Protein AF-A0A7K0DGP1-F1 (afdb_monomer_lite)

Organism: NCBI:txid2585199

pLDDT: mean 87.08, std 13.95, range [36.72, 98.31]

Radius of gyration: 20.5 Å; chains: 1; bounding box: 50×39×55 Å

Structure (mmCIF, N/CA/C/O backbone):
data_AF-A0A7K0DGP1-F1
#
_entry.id   AF-A0A7K0DGP1-F1
#
loop_
_atom_site.group_PDB
_atom_site.id
_atom_site.type_symbol
_atom_site.label_atom_id
_atom_site.label_alt_id
_atom_site.label_comp_id
_atom_site.label_asym_id
_atom_site.label_entity_id
_atom_site.label_seq_id
_atom_site.pdbx_PDB_ins_code
_atom_site.Cartn_x
_atom_site.Cartn_y
_atom_site.Cartn_z
_atom_site.occupancy
_atom_site.B_iso_or_equiv
_atom_site.auth_seq_id
_atom_site.auth_comp_id
_atom_site.auth_asym_id
_atom_site.auth_atom_id
_atom_site.pdbx_PDB_model_num
ATOM 1 N N . MET A 1 1 ? 9.832 -26.398 22.153 1.00 36.72 1 MET A N 1
ATOM 2 C CA . MET A 1 1 ? 9.699 -25.386 23.217 1.00 36.72 1 MET A CA 1
ATOM 3 C C . MET A 1 1 ? 10.249 -24.118 22.592 1.00 36.72 1 MET A C 1
ATOM 5 O O . MET A 1 1 ? 11.458 -24.041 22.427 1.00 36.72 1 MET A O 1
ATOM 9 N N . ASN A 1 2 ? 9.382 -23.257 22.055 1.00 43.56 2 ASN A N 1
ATOM 10 C CA . ASN A 1 2 ? 9.836 -21.978 21.505 1.00 43.56 2 ASN A CA 1
ATOM 11 C C . ASN A 1 2 ? 10.221 -21.074 22.680 1.00 43.56 2 ASN A C 1
ATOM 13 O O . ASN A 1 2 ? 9.522 -21.127 23.695 1.00 43.56 2 ASN A O 1
ATOM 17 N N . PRO A 1 3 ? 11.324 -20.314 22.590 1.00 51.44 3 PRO A N 1
ATOM 18 C CA . PRO A 1 3 ? 11.633 -19.312 23.598 1.00 51.44 3 PRO A CA 1
ATOM 19 C C . PRO A 1 3 ? 10.486 -18.297 23.645 1.00 51.44 3 PRO A C 1
ATOM 21 O O . PRO A 1 3 ? 9.971 -17.897 22.601 1.00 51.44 3 PRO A O 1
ATOM 24 N N . GLU A 1 4 ? 10.053 -17.936 24.852 1.00 53.44 4 GLU A N 1
ATOM 25 C CA . GLU A 1 4 ? 9.149 -16.801 25.032 1.00 53.44 4 GLU A CA 1
ATOM 26 C C . GLU A 1 4 ? 9.884 -15.529 24.577 1.00 53.44 4 GLU A C 1
ATOM 28 O O . GLU A 1 4 ? 11.070 -15.384 24.899 1.00 53.44 4 GLU A O 1
ATOM 33 N N . PRO A 1 5 ? 9.226 -14.641 23.811 1.00 58.34 5 PRO A N 1
ATOM 34 C CA . PRO A 1 5 ? 9.829 -13.381 23.396 1.00 58.34 5 PRO A CA 1
ATOM 35 C C . PRO A 1 5 ? 10.235 -12.571 24.629 1.00 58.34 5 PRO A C 1
ATOM 37 O O . PRO A 1 5 ? 9.584 -12.624 25.679 1.00 58.34 5 PRO A O 1
ATOM 40 N N . SER A 1 6 ? 11.341 -11.838 24.528 1.00 74.06 6 SER A N 1
ATOM 41 C CA . SER A 1 6 ? 11.800 -11.012 25.638 1.00 74.06 6 SER A CA 1
ATOM 42 C C . SER A 1 6 ? 10.814 -9.868 25.915 1.00 74.06 6 SER A C 1
ATOM 44 O O . SER A 1 6 ? 10.052 -9.436 25.048 1.00 74.06 6 SER A O 1
ATOM 46 N N . LEU A 1 7 ? 10.826 -9.344 27.144 1.00 64.19 7 LEU A N 1
ATOM 47 C CA . LEU A 1 7 ? 9.959 -8.223 27.533 1.00 64.19 7 LEU A CA 1
ATOM 48 C C . LEU A 1 7 ? 10.222 -6.950 26.712 1.00 64.19 7 LEU A C 1
ATOM 50 O O . LEU A 1 7 ? 9.299 -6.168 26.523 1.00 64.19 7 LEU A O 1
ATOM 54 N N . GLN A 1 8 ? 11.455 -6.754 26.233 1.00 58.50 8 GLN A N 1
ATOM 55 C CA . GLN A 1 8 ? 11.808 -5.622 25.376 1.00 58.50 8 GLN A CA 1
ATOM 56 C C . GLN A 1 8 ? 11.203 -5.785 23.979 1.00 58.50 8 GLN A C 1
ATOM 58 O O . GLN A 1 8 ? 10.535 -4.876 23.516 1.00 58.50 8 GLN A O 1
ATOM 63 N N . GLU A 1 9 ? 11.348 -6.960 23.358 1.00 62.75 9 GLU A N 1
ATOM 64 C CA . GLU A 1 9 ? 10.736 -7.248 22.049 1.00 62.75 9 GLU A CA 1
ATOM 65 C C . GLU A 1 9 ? 9.212 -7.134 22.108 1.00 62.75 9 GLU A C 1
ATOM 67 O O . GLU A 1 9 ? 8.591 -6.589 21.204 1.00 62.75 9 GLU A O 1
ATOM 72 N N . SER A 1 10 ? 8.616 -7.585 23.217 1.00 67.56 10 SER A N 1
ATOM 73 C CA . SER A 1 10 ? 7.180 -7.431 23.447 1.00 67.56 10 SER A CA 1
ATOM 74 C C . SER A 1 10 ? 6.790 -5.955 23.526 1.00 67.56 10 SER A C 1
ATOM 76 O O . SER A 1 10 ? 5.775 -5.572 22.966 1.00 67.56 10 SER A O 1
ATOM 78 N N . PHE A 1 11 ? 7.578 -5.127 24.220 1.00 66.88 11 PHE A N 1
ATOM 79 C CA . PHE A 1 11 ? 7.326 -3.693 24.363 1.00 66.88 11 PHE A CA 1
ATOM 80 C C . PHE A 1 11 ? 7.471 -2.943 23.032 1.00 66.88 11 PHE A C 1
ATOM 82 O O . PHE A 1 11 ? 6.582 -2.170 22.683 1.00 66.88 11 PHE A O 1
ATOM 89 N N . ASP A 1 12 ? 8.518 -3.242 22.264 1.00 82.81 12 ASP A N 1
ATOM 90 C CA . ASP A 1 12 ? 8.751 -2.656 20.941 1.00 82.81 12 ASP A CA 1
ATOM 91 C C . ASP A 1 12 ? 7.613 -3.032 19.965 1.00 82.81 12 ASP A C 1
ATOM 93 O O . ASP A 1 12 ? 7.147 -2.199 19.188 1.00 82.81 12 ASP A O 1
ATOM 97 N N . GLU A 1 13 ? 7.084 -4.260 20.057 1.00 85.12 13 GLU A N 1
ATOM 98 C CA . GLU A 1 13 ? 5.913 -4.702 19.287 1.00 85.12 13 GLU A CA 1
ATOM 99 C C . GLU A 1 13 ? 4.632 -3.948 19.686 1.00 85.12 13 GLU A C 1
ATOM 101 O O . GLU A 1 13 ? 3.818 -3.607 18.825 1.00 85.12 13 GLU A O 1
ATOM 106 N N . LEU A 1 14 ? 4.445 -3.647 20.978 1.00 86.31 14 LEU A N 1
ATOM 107 C CA . LEU A 1 14 ? 3.299 -2.856 21.436 1.00 86.31 14 LEU A CA 1
ATOM 108 C C . LEU A 1 14 ? 3.340 -1.435 20.888 1.00 86.31 14 LEU A C 1
ATOM 110 O O . LEU A 1 14 ? 2.340 -0.964 20.349 1.00 86.31 14 LEU A O 1
ATOM 114 N N . GLU A 1 15 ? 4.480 -0.762 21.027 1.00 89.38 15 GLU A N 1
ATOM 115 C CA . GLU A 1 15 ? 4.654 0.603 20.528 1.00 89.38 15 GLU A CA 1
ATOM 116 C C . GLU A 1 15 ? 4.477 0.662 19.006 1.00 89.38 15 GLU A C 1
ATOM 118 O O . GLU A 1 15 ? 3.841 1.584 18.484 1.00 89.38 15 GLU A O 1
ATOM 123 N N . TRP A 1 16 ? 4.957 -0.358 18.292 1.00 91.19 16 TRP A N 1
ATOM 124 C CA . TRP A 1 16 ? 4.734 -0.491 16.857 1.00 91.19 16 TRP A CA 1
ATOM 125 C C . TRP A 1 16 ? 3.248 -0.636 16.504 1.00 91.19 16 TRP A C 1
ATOM 127 O O . TRP A 1 16 ? 2.740 0.107 15.665 1.00 91.19 16 TRP A O 1
ATOM 137 N N . GLN A 1 17 ? 2.512 -1.520 17.184 1.00 92.75 17 GLN A N 1
ATOM 138 C CA . GLN A 1 17 ? 1.070 -1.694 16.962 1.00 92.75 17 GLN A CA 1
ATOM 139 C C . GLN A 1 17 ? 0.270 -0.417 17.260 1.00 92.75 17 GLN A C 1
ATOM 141 O O . GLN A 1 17 ? -0.677 -0.097 16.538 1.00 92.75 17 GLN A O 1
ATOM 146 N N . GLU A 1 18 ? 0.633 0.327 18.308 1.00 94.12 18 GLU A N 1
ATOM 147 C CA . GLU A 1 18 ? -0.000 1.613 18.617 1.00 94.12 18 GLU A CA 1
ATOM 148 C C . GLU A 1 18 ? 0.287 2.664 17.539 1.00 94.12 18 GLU A C 1
ATOM 150 O O . GLU A 1 18 ? -0.617 3.415 17.165 1.00 94.12 18 GLU A O 1
ATOM 155 N N . THR A 1 19 ? 1.510 2.674 17.000 1.00 94.50 19 THR A N 1
ATOM 156 C CA . THR A 1 19 ? 1.908 3.547 15.887 1.00 94.50 19 THR A CA 1
ATOM 157 C C . THR A 1 19 ? 1.093 3.237 14.635 1.00 94.50 19 THR A C 1
ATOM 159 O O . THR A 1 19 ? 0.462 4.138 14.086 1.00 94.50 19 THR A O 1
ATOM 162 N N . LEU A 1 20 ? 1.008 1.963 14.241 1.00 95.06 20 LEU A N 1
ATOM 163 C CA . LEU A 1 20 ? 0.195 1.522 13.105 1.00 95.06 20 LEU A CA 1
ATOM 164 C C . LEU A 1 20 ? -1.267 1.938 13.256 1.00 95.06 20 LEU A C 1
ATOM 166 O O . LEU A 1 20 ? -1.873 2.487 12.337 1.00 95.06 20 LEU A O 1
ATOM 170 N N . LEU A 1 21 ? -1.847 1.713 14.434 1.00 95.69 21 LEU A N 1
ATOM 171 C CA . LEU A 1 21 ? -3.236 2.073 14.676 1.00 95.69 21 LEU A CA 1
ATOM 172 C C . LEU A 1 21 ? -3.455 3.588 14.589 1.00 95.69 21 LEU A C 1
ATOM 174 O O . LEU A 1 21 ? -4.484 4.017 14.068 1.00 95.69 21 LEU A O 1
ATOM 178 N N . ALA A 1 22 ? -2.500 4.394 15.060 1.00 95.31 22 ALA A N 1
ATOM 179 C CA . ALA A 1 22 ? -2.563 5.845 14.943 1.00 95.31 22 ALA A CA 1
ATOM 180 C C . ALA A 1 22 ? -2.432 6.325 13.493 1.00 95.31 22 ALA A C 1
ATOM 182 O O . ALA A 1 22 ? -3.206 7.183 13.078 1.00 95.31 22 ALA A O 1
ATOM 183 N N . GLU A 1 23 ? -1.523 5.743 12.710 1.00 93.69 23 GLU A N 1
ATOM 184 C CA . GLU A 1 23 ? -1.388 6.035 11.278 1.00 93.69 23 GLU A CA 1
ATOM 185 C C . GLU A 1 23 ? -2.658 5.680 10.498 1.00 93.69 23 GLU A C 1
ATOM 187 O O . GLU A 1 23 ? -3.135 6.474 9.689 1.00 93.69 23 GLU A O 1
ATOM 192 N N . PHE A 1 24 ? -3.247 4.513 10.770 1.00 95.12 24 PHE A N 1
ATOM 193 C CA . PHE A 1 24 ? -4.502 4.103 10.144 1.00 95.12 24 PHE A CA 1
ATOM 194 C C . PHE A 1 24 ? -5.661 5.033 10.529 1.00 95.12 24 PHE A C 1
ATOM 196 O O . PHE A 1 24 ? -6.433 5.465 9.676 1.00 95.12 24 PHE A O 1
ATOM 203 N N . CYS A 1 25 ? -5.756 5.394 11.811 1.00 94.50 25 CYS A N 1
ATOM 204 C CA . CYS A 1 25 ? -6.761 6.330 12.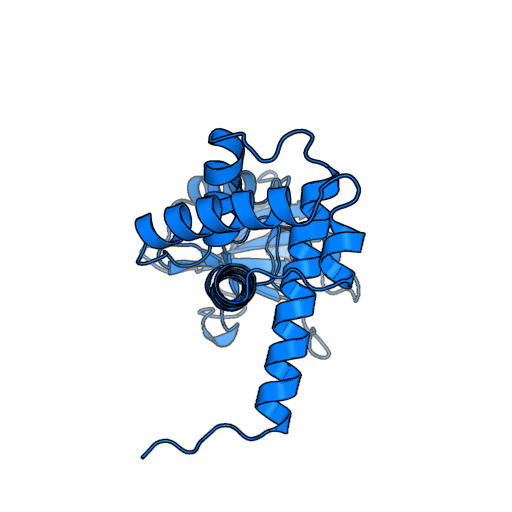306 1.00 94.50 25 CYS A CA 1
ATOM 205 C C . CYS A 1 25 ? -6.594 7.738 11.722 1.00 94.50 25 CYS A C 1
ATOM 207 O O . CYS A 1 25 ? -7.596 8.380 11.431 1.00 94.50 25 CYS A O 1
ATOM 209 N N . ALA A 1 26 ? -5.366 8.203 11.472 1.00 92.44 26 ALA A N 1
ATOM 210 C CA . ALA A 1 26 ? -5.132 9.491 10.817 1.00 92.44 26 ALA A CA 1
ATOM 211 C C . ALA A 1 26 ? -5.816 9.577 9.442 1.00 92.44 26 ALA A C 1
ATOM 213 O O . ALA A 1 26 ? -6.369 10.616 9.091 1.00 92.44 26 ALA A O 1
ATOM 214 N N . ALA A 1 27 ? -5.848 8.474 8.685 1.00 89.00 27 ALA A N 1
ATOM 215 C CA . ALA A 1 27 ? -6.547 8.420 7.401 1.00 89.00 27 ALA A CA 1
ATOM 216 C C . ALA A 1 27 ? -8.084 8.479 7.542 1.00 89.00 27 ALA A C 1
ATOM 218 O O . ALA A 1 27 ? -8.769 8.865 6.595 1.00 89.00 27 ALA A O 1
ATOM 219 N N . MET A 1 28 ? -8.640 8.141 8.713 1.00 88.00 28 MET A N 1
ATOM 220 C CA . MET A 1 28 ? -10.083 8.232 8.983 1.00 88.00 28 MET A CA 1
ATOM 221 C C . MET A 1 28 ? -10.575 9.666 9.179 1.00 88.00 28 MET A C 1
ATOM 223 O O . MET A 1 28 ? -11.761 9.910 8.970 1.00 88.00 28 MET A O 1
ATOM 227 N N . GLY A 1 29 ? -9.705 10.610 9.557 1.00 82.00 29 GLY A N 1
ATOM 228 C CA . GLY A 1 29 ? -10.096 12.015 9.748 1.00 82.00 29 GLY A CA 1
ATOM 229 C C . GLY A 1 29 ? -10.671 12.661 8.478 1.00 82.00 29 GLY A C 1
ATOM 230 O O . GLY A 1 29 ? -11.489 13.573 8.544 1.00 82.00 29 GLY A O 1
ATOM 231 N N . GLU A 1 30 ? -10.319 12.130 7.305 1.00 82.19 30 GLU A N 1
ATOM 232 C CA . GLU A 1 30 ? -10.846 12.566 6.004 1.00 82.19 30 GLU A CA 1
ATOM 233 C C . GLU A 1 30 ? -12.190 11.901 5.637 1.00 82.19 30 GLU A C 1
ATOM 235 O O . GLU A 1 30 ? -12.776 12.179 4.588 1.00 82.19 30 GLU A O 1
ATOM 240 N N . VAL A 1 31 ? -12.692 10.995 6.481 1.00 87.38 31 VAL A N 1
ATOM 241 C CA . VAL A 1 31 ? -13.905 10.212 6.243 1.00 87.38 31 VAL A CA 1
ATOM 242 C C . VAL A 1 31 ? -15.040 10.726 7.119 1.00 87.38 31 VAL A C 1
ATOM 244 O O . VAL A 1 31 ? -14.938 10.764 8.339 1.00 87.38 31 VAL A O 1
ATOM 247 N N . ALA A 1 32 ? -16.160 11.090 6.494 1.00 84.44 32 ALA A N 1
ATOM 248 C CA . ALA A 1 32 ? -17.302 11.658 7.208 1.00 84.44 32 ALA A CA 1
ATOM 249 C C . ALA A 1 32 ? -18.144 10.619 7.972 1.00 84.44 32 ALA A C 1
ATOM 251 O O . ALA A 1 32 ? -18.745 10.964 8.986 1.00 84.44 32 ALA A O 1
ATOM 252 N N . ASP A 1 33 ? -18.219 9.379 7.480 1.00 88.56 33 ASP A N 1
ATOM 253 C CA . ASP A 1 33 ? -19.073 8.322 8.033 1.00 88.56 33 ASP A CA 1
ATOM 254 C C . ASP A 1 33 ? -18.333 6.979 8.041 1.00 88.56 33 ASP A C 1
ATOM 256 O O . ASP A 1 33 ? -17.964 6.463 6.985 1.00 88.56 33 ASP A O 1
ATOM 260 N N . LEU A 1 34 ? -18.101 6.432 9.237 1.00 90.44 34 LEU A N 1
ATOM 261 C CA . LEU A 1 34 ? -17.428 5.147 9.432 1.00 90.44 34 LEU A CA 1
ATOM 262 C C . LEU A 1 34 ? -18.378 3.944 9.333 1.00 90.44 34 LEU A C 1
ATOM 264 O O . LEU A 1 34 ? -17.901 2.815 9.246 1.00 90.44 34 LEU A O 1
ATOM 268 N N . ASP A 1 35 ? -19.696 4.149 9.321 1.00 88.44 35 ASP A N 1
ATOM 269 C CA . ASP A 1 35 ? -20.675 3.058 9.225 1.00 88.44 35 ASP A CA 1
ATOM 270 C C . ASP A 1 35 ? -20.964 2.635 7.769 1.00 88.44 35 ASP A C 1
ATOM 272 O O . ASP A 1 35 ? -21.745 1.711 7.519 1.00 88.44 35 ASP A O 1
ATOM 276 N N . ASP A 1 36 ? -20.328 3.282 6.790 1.00 90.31 36 ASP A N 1
ATOM 277 C CA . ASP A 1 36 ? -20.471 2.953 5.375 1.00 90.31 36 ASP A CA 1
ATOM 278 C C . ASP A 1 36 ? -19.834 1.588 5.034 1.00 90.31 36 ASP A C 1
ATOM 280 O O . ASP A 1 36 ? -18.621 1.375 5.117 1.00 90.31 36 ASP A O 1
ATOM 284 N N . ALA A 1 37 ? -20.653 0.641 4.573 1.00 88.06 37 ALA A N 1
ATOM 285 C CA . ALA A 1 37 ? -20.188 -0.682 4.165 1.00 88.06 37 ALA A CA 1
ATOM 286 C C . ALA A 1 37 ? -19.238 -0.639 2.951 1.00 88.06 37 ALA A C 1
ATOM 288 O O . ALA A 1 37 ? -18.349 -1.491 2.830 1.00 88.06 37 ALA A O 1
ATOM 289 N N . GLU A 1 38 ? -19.394 0.338 2.050 1.00 92.88 38 GLU A N 1
ATOM 290 C CA . GLU A 1 38 ? -18.481 0.511 0.917 1.00 92.88 38 GLU A CA 1
ATOM 291 C C . GLU A 1 38 ? -17.102 0.983 1.389 1.00 92.88 38 GLU A C 1
ATOM 293 O O . GLU A 1 38 ? -16.080 0.515 0.875 1.00 92.88 38 GLU A O 1
ATOM 298 N N . LEU A 1 39 ? -17.053 1.830 2.425 1.00 94.56 39 LEU A N 1
ATOM 299 C CA . LEU A 1 39 ? -15.809 2.229 3.078 1.00 94.56 39 LEU A CA 1
ATOM 300 C C . LEU A 1 39 ? -15.071 1.021 3.660 1.00 94.56 39 LEU A C 1
ATOM 302 O O . LEU A 1 39 ? -13.879 0.880 3.396 1.00 94.56 39 LEU A O 1
ATOM 306 N N . VAL A 1 40 ? -15.755 0.140 4.400 1.00 96.06 40 VAL A N 1
ATOM 307 C CA . VAL A 1 40 ? -15.135 -1.066 4.983 1.00 96.06 40 VAL A CA 1
ATOM 308 C C . VAL A 1 40 ? -14.516 -1.944 3.895 1.00 96.06 40 VAL A C 1
ATOM 310 O O . VAL A 1 40 ? -13.363 -2.360 4.005 1.00 96.06 40 VAL A O 1
ATOM 313 N N . SER A 1 41 ? -15.260 -2.196 2.813 1.00 95.56 41 SER A N 1
ATOM 314 C CA . SER A 1 41 ? -14.767 -2.999 1.690 1.00 95.56 41 SER A CA 1
ATOM 315 C C . SER A 1 41 ? -13.550 -2.362 1.012 1.00 95.56 41 SER A C 1
ATOM 317 O O . SER A 1 41 ? -12.589 -3.066 0.697 1.00 95.56 41 SER A O 1
ATOM 319 N N . ARG A 1 42 ? -13.570 -1.037 0.815 1.00 94.50 42 ARG A N 1
ATOM 320 C CA . ARG A 1 42 ? -12.467 -0.274 0.217 1.00 94.50 42 ARG A CA 1
ATOM 321 C C . ARG A 1 42 ? -11.230 -0.258 1.110 1.00 94.50 42 ARG A C 1
ATOM 323 O O . ARG A 1 42 ? -10.145 -0.509 0.605 1.00 94.50 42 ARG A O 1
ATOM 330 N N . ALA A 1 43 ? -11.390 -0.024 2.411 1.00 95.56 43 ALA A N 1
ATOM 331 C CA . ALA A 1 43 ? -10.293 -0.070 3.375 1.00 95.56 43 ALA A CA 1
ATOM 332 C C . ALA A 1 43 ? -9.662 -1.470 3.440 1.00 95.56 43 ALA A C 1
ATOM 334 O O . ALA A 1 43 ? -8.442 -1.599 3.465 1.00 95.56 43 ALA A O 1
ATOM 335 N N . ALA A 1 44 ? -10.476 -2.531 3.391 1.00 96.94 44 ALA A N 1
ATOM 336 C CA . ALA A 1 44 ? -9.972 -3.899 3.320 1.00 96.94 44 ALA A CA 1
ATOM 337 C C . ALA A 1 44 ? -9.160 -4.150 2.039 1.00 96.94 44 ALA A C 1
ATOM 339 O O . ALA A 1 44 ? -8.103 -4.773 2.100 1.00 96.94 44 ALA A O 1
ATOM 340 N N . THR A 1 45 ? -9.639 -3.673 0.885 1.00 96.12 45 THR A N 1
ATOM 341 C CA . THR A 1 45 ? -8.892 -3.759 -0.380 1.00 96.12 45 THR A CA 1
ATOM 342 C C . THR A 1 45 ? -7.580 -2.983 -0.298 1.00 96.12 45 THR A C 1
ATOM 344 O O . THR A 1 45 ? -6.547 -3.545 -0.630 1.00 96.12 45 THR A O 1
ATOM 347 N N . ASP A 1 46 ? -7.600 -1.748 0.203 1.00 94.81 46 ASP A N 1
ATOM 348 C CA . ASP A 1 46 ? -6.411 -0.900 0.328 1.00 94.81 46 ASP A CA 1
ATOM 349 C C . ASP A 1 46 ? -5.308 -1.544 1.184 1.00 94.81 46 ASP A C 1
ATOM 351 O O . ASP A 1 46 ? -4.148 -1.576 0.774 1.00 94.81 46 ASP A O 1
ATOM 355 N N . LEU A 1 47 ? -5.683 -2.133 2.326 1.00 96.56 47 LEU A N 1
ATOM 356 C CA . LEU A 1 47 ? -4.759 -2.838 3.218 1.00 96.56 47 LEU A CA 1
ATOM 357 C C . LEU A 1 47 ? -4.189 -4.114 2.587 1.00 96.56 47 LEU A C 1
ATOM 359 O O . LEU A 1 47 ? -2.991 -4.370 2.701 1.00 96.56 47 LEU A O 1
ATOM 363 N N . ILE A 1 48 ? -5.033 -4.917 1.928 1.00 97.12 48 ILE A N 1
ATOM 364 C CA . ILE A 1 48 ? -4.606 -6.159 1.257 1.00 97.12 48 ILE A CA 1
ATOM 365 C C . ILE A 1 48 ? -3.686 -5.848 0.072 1.00 97.12 48 ILE A C 1
ATOM 367 O O . ILE A 1 48 ? -2.696 -6.542 -0.157 1.00 97.12 48 ILE A O 1
ATOM 371 N N . ASP A 1 49 ? -4.015 -4.814 -0.693 1.00 96.12 49 ASP A N 1
ATOM 372 C CA . ASP A 1 49 ? -3.255 -4.416 -1.873 1.00 96.12 49 ASP A CA 1
ATOM 373 C C . ASP A 1 49 ? -2.014 -3.582 -1.520 1.00 96.12 49 ASP A C 1
ATOM 375 O O . ASP A 1 49 ? -1.103 -3.492 -2.345 1.00 96.12 49 ASP A O 1
ATOM 379 N N . ARG A 1 50 ? -1.941 -3.065 -0.283 1.00 95.31 50 ARG A N 1
ATOM 380 C CA . ARG A 1 50 ? -0.888 -2.183 0.243 1.00 95.31 50 ARG A CA 1
ATOM 381 C C . ARG A 1 50 ? -0.763 -0.895 -0.575 1.00 95.31 50 ARG A C 1
ATOM 383 O O . ARG A 1 50 ? 0.312 -0.550 -1.060 1.00 95.31 50 ARG A O 1
ATOM 390 N N . ILE A 1 51 ? -1.888 -0.202 -0.755 1.00 90.81 51 ILE A N 1
ATOM 391 C CA . ILE A 1 51 ? -1.967 1.001 -1.601 1.00 90.81 51 ILE A CA 1
ATOM 392 C C . ILE A 1 51 ? -1.685 2.272 -0.791 1.00 90.81 51 ILE A C 1
ATOM 394 O O . ILE A 1 51 ? -0.842 3.074 -1.195 1.00 90.81 51 ILE A O 1
ATOM 398 N N . SER A 1 52 ? -2.333 2.478 0.361 1.00 88.62 52 SER A N 1
ATOM 399 C CA . SER A 1 52 ? -2.158 3.727 1.125 1.00 88.62 52 SER A CA 1
ATOM 400 C C . SER A 1 52 ? -1.039 3.661 2.164 1.00 88.62 52 SER A C 1
ATOM 402 O O . SER A 1 52 ? -0.384 4.672 2.435 1.00 88.62 52 SER A O 1
ATOM 404 N N . HIS A 1 53 ? -0.753 2.474 2.694 1.00 90.56 53 HIS A N 1
ATOM 405 C CA . HIS A 1 53 ? 0.147 2.286 3.831 1.00 90.56 53 HIS A CA 1
ATOM 406 C C . HIS A 1 53 ? 1.437 1.552 3.450 1.00 90.56 53 HIS A C 1
ATOM 408 O O . HIS A 1 53 ? 1.451 0.728 2.542 1.00 90.56 53 HIS A O 1
ATOM 414 N N . TRP A 1 54 ? 2.529 1.858 4.157 1.00 92.38 54 TRP A N 1
ATOM 415 C CA . TRP A 1 54 ? 3.796 1.129 4.017 1.00 92.38 54 TRP A CA 1
ATOM 416 C C . TRP A 1 54 ? 3.730 -0.266 4.641 1.00 92.38 54 TRP A C 1
ATOM 418 O O . TRP A 1 54 ? 4.250 -1.228 4.076 1.00 92.38 54 TRP A O 1
ATOM 428 N N . ALA A 1 55 ? 3.074 -0.365 5.795 1.00 93.25 55 ALA A N 1
ATOM 429 C CA . ALA A 1 55 ? 2.839 -1.620 6.486 1.00 93.25 55 ALA A CA 1
ATOM 430 C C . ALA A 1 55 ? 1.821 -2.494 5.736 1.00 93.25 55 ALA A C 1
ATOM 432 O O . ALA A 1 55 ? 0.932 -2.002 5.037 1.00 93.25 55 ALA A O 1
ATOM 433 N N . THR A 1 56 ? 1.973 -3.806 5.874 1.00 94.44 56 THR A N 1
ATOM 434 C CA . THR A 1 56 ? 1.127 -4.813 5.230 1.00 94.44 56 THR A CA 1
ATOM 435 C C . THR A 1 56 ? -0.132 -5.100 6.049 1.00 94.44 56 THR A C 1
ATOM 437 O O . THR A 1 56 ? -0.220 -4.780 7.235 1.00 94.44 56 THR A O 1
ATOM 440 N N . VAL A 1 57 ? -1.114 -5.773 5.441 1.00 96.75 57 VAL A N 1
ATOM 441 C CA . VAL A 1 57 ? -2.284 -6.288 6.173 1.00 96.75 57 VAL A CA 1
ATOM 442 C C . VAL A 1 57 ? -1.893 -7.217 7.334 1.00 96.75 57 VAL A C 1
ATOM 444 O O . VAL A 1 57 ? -2.554 -7.191 8.373 1.00 96.75 57 VAL A O 1
ATOM 447 N N . ASP A 1 58 ? -0.805 -7.982 7.200 1.00 95.75 58 ASP A N 1
ATOM 448 C CA . ASP A 1 58 ? -0.285 -8.843 8.268 1.00 95.75 58 ASP A CA 1
ATOM 449 C C . ASP A 1 58 ? 0.274 -8.035 9.451 1.00 95.75 58 ASP A C 1
ATOM 451 O O . ASP A 1 58 ? 0.158 -8.482 10.590 1.00 95.75 58 ASP A O 1
ATOM 455 N N . ASP A 1 59 ? 0.795 -6.827 9.212 1.00 94.94 59 ASP A N 1
ATOM 456 C CA . ASP A 1 59 ? 1.264 -5.916 10.266 1.00 94.94 59 ASP A CA 1
ATOM 457 C C . ASP A 1 59 ? 0.094 -5.231 10.993 1.00 94.94 59 ASP A C 1
ATOM 459 O O . ASP A 1 59 ? 0.07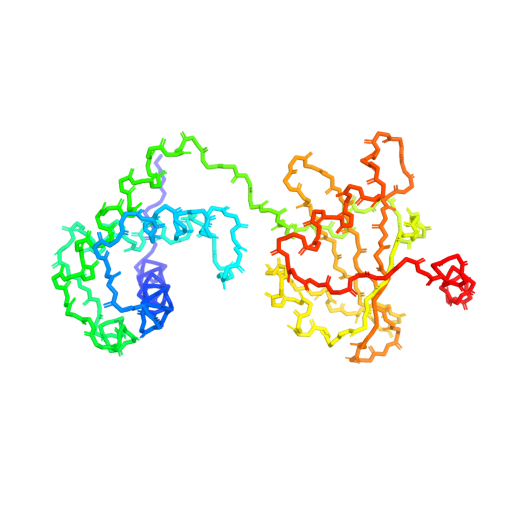2 -5.132 12.222 1.00 94.94 59 ASP A O 1
ATOM 463 N N . PHE A 1 60 ? -0.916 -4.771 10.244 1.00 96.62 60 PHE A N 1
ATOM 464 C CA . PHE A 1 60 ? -2.088 -4.096 10.815 1.00 96.62 60 PHE A CA 1
ATOM 465 C C . PHE A 1 60 ? -3.017 -5.043 11.576 1.00 96.62 60 PHE A C 1
ATOM 467 O O . PHE A 1 60 ? -3.659 -4.643 12.554 1.00 96.62 60 PHE A O 1
ATOM 474 N N . HIS A 1 61 ? -3.123 -6.299 11.141 1.00 97.31 61 HIS A N 1
ATOM 475 C CA . HIS A 1 61 ? -4.095 -7.239 11.693 1.00 97.31 61 HIS A CA 1
ATOM 476 C C . HIS A 1 61 ? -3.944 -7.481 13.210 1.00 97.31 61 HIS A C 1
ATOM 478 O O . HIS A 1 61 ? -4.960 -7.382 13.915 1.00 97.31 61 HIS A O 1
ATOM 484 N N . PRO A 1 62 ? -2.737 -7.726 13.762 1.00 96.44 62 PRO A N 1
ATOM 485 C CA . PRO A 1 62 ? -2.526 -7.814 15.205 1.00 96.44 62 PRO A CA 1
ATOM 486 C C . PRO A 1 62 ? -2.930 -6.540 15.952 1.00 96.44 62 PRO A C 1
ATOM 488 O O . PRO A 1 62 ? -3.602 -6.630 16.982 1.00 96.44 62 PRO A O 1
ATOM 491 N N . ALA A 1 63 ? -2.595 -5.358 15.417 1.00 96.31 63 ALA A N 1
ATOM 492 C CA . ALA A 1 63 ? -2.930 -4.072 16.031 1.00 96.31 63 ALA A CA 1
ATOM 493 C C .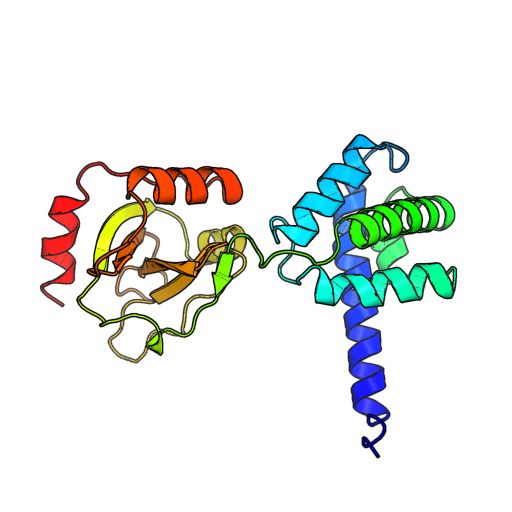 ALA A 1 63 ? -4.452 -3.872 16.136 1.00 96.31 63 ALA A C 1
ATOM 495 O O . ALA A 1 63 ? -4.977 -3.534 17.202 1.00 96.31 63 ALA A O 1
ATOM 496 N N . PHE A 1 64 ? -5.184 -4.161 15.057 1.00 97.62 64 PHE A N 1
ATOM 497 C CA . PHE A 1 64 ? -6.645 -4.085 15.043 1.00 97.62 64 PHE A CA 1
ATOM 498 C C . PHE A 1 64 ? -7.269 -5.117 15.979 1.00 97.62 64 PHE A C 1
ATOM 500 O O . PHE A 1 64 ? -8.161 -4.790 16.766 1.00 97.62 64 PHE A O 1
ATOM 507 N N . THR A 1 65 ? -6.785 -6.360 15.927 1.00 97.81 65 THR A N 1
ATOM 508 C CA . THR A 1 65 ? -7.269 -7.453 16.779 1.00 97.81 65 THR A CA 1
ATOM 509 C C . THR A 1 65 ? -7.112 -7.093 18.250 1.00 97.81 65 THR A C 1
ATOM 511 O O . THR A 1 65 ? -8.051 -7.251 19.033 1.00 97.81 65 THR A O 1
ATOM 514 N N . ARG A 1 66 ? -5.956 -6.547 18.636 1.00 96.44 66 ARG A N 1
ATOM 515 C CA . ARG A 1 66 ? -5.699 -6.067 19.992 1.00 96.44 66 ARG A CA 1
ATOM 516 C C . ARG A 1 66 ? -6.709 -4.997 20.399 1.00 96.44 66 ARG A C 1
ATOM 518 O O . ARG A 1 66 ? -7.388 -5.191 21.400 1.00 96.44 66 ARG A O 1
ATOM 525 N N . ALA A 1 67 ? -6.856 -3.924 19.621 1.00 97.00 67 ALA A N 1
ATOM 526 C CA . ALA A 1 67 ? -7.757 -2.821 19.967 1.00 97.00 67 ALA A CA 1
ATOM 527 C C . ALA A 1 67 ? -9.215 -3.284 20.127 1.00 97.00 67 ALA A C 1
ATOM 529 O O . ALA A 1 67 ? -9.908 -2.918 21.079 1.00 97.00 67 ALA A O 1
ATOM 530 N N . VAL A 1 68 ? -9.677 -4.160 19.229 1.00 97.88 68 VAL A N 1
ATOM 531 C CA . VAL A 1 68 ? -11.029 -4.726 19.286 1.00 97.88 68 VAL A CA 1
ATOM 532 C C . VAL A 1 68 ? -11.222 -5.657 20.484 1.00 97.88 68 VAL A C 1
ATOM 534 O O . VAL A 1 68 ? -12.277 -5.607 21.121 1.00 97.88 68 VAL A O 1
ATOM 537 N N . THR A 1 69 ? -10.234 -6.500 20.800 1.00 97.25 69 THR A N 1
ATOM 538 C CA . THR A 1 69 ? -10.320 -7.474 21.904 1.00 97.25 69 THR A CA 1
ATOM 539 C C . THR A 1 69 ? -10.195 -6.820 23.276 1.00 97.25 69 THR A C 1
ATOM 541 O O . THR A 1 69 ? -10.930 -7.198 24.188 1.00 97.25 69 THR A O 1
ATOM 544 N N . SER A 1 70 ? -9.325 -5.818 23.428 1.00 96.50 70 SER A N 1
ATOM 545 C CA . SER A 1 70 ? -9.240 -5.007 24.647 1.00 96.50 70 SER A CA 1
ATOM 546 C C . SER A 1 70 ? -10.385 -4.000 24.767 1.00 96.50 70 SER A C 1
ATOM 548 O O . SER A 1 70 ? -10.604 -3.470 25.853 1.00 96.50 70 SER A O 1
ATOM 550 N N . ALA A 1 71 ? -11.127 -3.774 23.676 1.00 96.88 71 ALA A N 1
ATOM 551 C CA . ALA A 1 71 ? -12.176 -2.768 23.554 1.00 96.88 71 ALA A CA 1
ATOM 552 C C . ALA A 1 71 ? -11.681 -1.356 23.909 1.00 96.88 71 ALA A C 1
ATOM 554 O O . ALA A 1 71 ? -12.398 -0.591 24.552 1.00 96.88 71 ALA A O 1
ATOM 555 N N . THR A 1 72 ? -10.452 -1.038 23.497 1.00 96.25 72 THR A N 1
ATOM 556 C CA . THR A 1 72 ? -9.799 0.248 23.760 1.00 96.25 72 THR A CA 1
ATOM 557 C C . THR A 1 72 ? -8.973 0.693 22.564 1.00 96.25 72 THR A C 1
ATOM 559 O O . THR A 1 72 ? -8.273 -0.122 21.958 1.00 96.25 72 THR A O 1
ATOM 562 N N . VAL A 1 73 ? -8.967 1.992 22.293 1.00 95.69 73 VAL A N 1
ATOM 563 C CA . VAL A 1 73 ? -8.110 2.633 21.293 1.00 95.69 73 VAL A CA 1
ATOM 564 C C . VAL A 1 73 ? -7.039 3.464 22.017 1.00 95.69 73 VAL A C 1
ATOM 566 O O . VAL A 1 73 ? -7.367 4.237 22.919 1.00 95.69 73 VAL A O 1
ATOM 569 N N . PRO A 1 74 ? -5.749 3.334 21.661 1.00 94.12 74 PRO A N 1
ATOM 570 C CA . PRO A 1 74 ? -4.686 4.162 22.220 1.00 94.12 74 PRO A CA 1
ATOM 571 C C . PRO A 1 74 ? -4.962 5.657 22.023 1.00 94.12 74 PRO A C 1
ATOM 573 O O . PRO A 1 74 ? -5.470 6.081 20.984 1.00 94.12 74 PRO A O 1
ATOM 576 N N . ALA A 1 75 ? -4.567 6.482 22.995 1.00 93.62 75 ALA A N 1
ATOM 577 C CA . ALA A 1 75 ? -4.846 7.922 22.979 1.00 93.62 75 ALA A CA 1
ATOM 578 C C . ALA A 1 75 ? -4.288 8.641 21.734 1.00 93.62 75 ALA A C 1
ATOM 580 O O . ALA A 1 75 ? -4.913 9.575 21.228 1.00 93.62 75 ALA A O 1
ATOM 581 N N . ALA A 1 76 ? -3.137 8.193 21.223 1.00 92.88 76 ALA A N 1
ATOM 582 C CA . ALA A 1 76 ? -2.552 8.719 19.992 1.00 92.88 76 ALA A CA 1
ATOM 583 C C . ALA A 1 76 ? -3.466 8.479 18.779 1.00 92.88 76 ALA A C 1
ATOM 585 O O . ALA A 1 76 ? -3.705 9.400 18.004 1.00 92.88 76 ALA A O 1
ATOM 586 N N . ALA A 1 77 ? -4.045 7.282 18.664 1.00 94.25 77 ALA A N 1
ATOM 587 C CA . ALA A 1 77 ? -4.956 6.933 17.580 1.00 94.25 77 ALA A CA 1
ATOM 588 C C . ALA A 1 77 ? -6.302 7.665 17.679 1.00 94.25 77 ALA A C 1
ATOM 590 O O . ALA A 1 77 ? -6.797 8.159 16.670 1.00 94.25 77 ALA A O 1
ATOM 591 N N . LEU A 1 78 ? -6.843 7.836 18.891 1.00 94.19 78 LEU A N 1
ATOM 592 C CA . LEU A 1 78 ? -8.031 8.673 19.115 1.00 94.19 78 LEU A CA 1
ATOM 593 C C . LEU A 1 78 ? -7.803 10.128 18.705 1.00 94.19 78 LEU A C 1
ATOM 595 O O . LEU A 1 78 ? -8.678 10.752 18.119 1.00 94.19 78 LEU A O 1
ATOM 599 N N . THR A 1 79 ? -6.621 10.667 19.009 1.00 93.81 79 THR A N 1
ATOM 600 C CA . THR A 1 79 ? -6.255 12.032 18.609 1.00 93.81 79 THR A CA 1
ATOM 601 C C . THR A 1 79 ? -6.095 12.141 17.093 1.00 93.81 79 THR A C 1
ATOM 603 O O . THR A 1 79 ? -6.466 13.155 16.513 1.00 93.81 79 THR A O 1
ATOM 606 N N . ALA A 1 80 ? -5.546 11.106 16.453 1.00 92.62 80 ALA A N 1
ATOM 607 C CA . ALA A 1 80 ? -5.316 11.075 15.013 1.00 92.62 80 ALA A CA 1
ATOM 608 C C . ALA A 1 80 ? -6.613 10.949 14.196 1.00 92.62 80 ALA A C 1
ATOM 610 O O . ALA A 1 80 ? -6.704 11.545 13.130 1.00 92.62 80 ALA A O 1
ATOM 611 N N . ALA A 1 81 ? -7.623 10.234 14.701 1.00 90.50 81 ALA A N 1
ATOM 612 C CA . ALA A 1 81 ? -8.916 10.029 14.036 1.00 90.50 81 ALA A CA 1
ATOM 613 C C . ALA A 1 81 ? -9.830 11.269 13.977 1.00 90.50 81 ALA A C 1
ATOM 615 O O . ALA A 1 81 ? -11.012 11.106 13.690 1.00 90.50 81 ALA A O 1
ATOM 616 N N . ASP A 1 82 ? -9.309 12.454 14.314 1.00 85.44 82 ASP A N 1
ATOM 617 C CA . ASP A 1 82 ? -9.974 13.763 14.404 1.00 85.44 82 ASP A CA 1
ATOM 618 C C . ASP A 1 82 ? -11.447 13.790 13.949 1.00 85.44 82 ASP A C 1
ATOM 620 O O . ASP A 1 82 ? -11.760 13.745 12.762 1.00 85.44 82 ASP A O 1
ATOM 624 N N . GLY A 1 83 ? -12.367 13.871 14.915 1.00 85.88 83 GLY A N 1
ATOM 625 C CA . GLY A 1 83 ? -13.810 13.930 14.657 1.00 85.88 83 GLY A CA 1
ATOM 626 C C . GLY A 1 83 ? -14.575 12.630 14.913 1.00 85.88 83 GLY A C 1
ATOM 627 O O . GLY A 1 83 ? -15.798 12.687 15.042 1.00 85.88 83 GLY A O 1
ATOM 628 N N . HIS A 1 84 ? -13.886 11.499 15.091 1.00 93.25 84 HIS A N 1
ATOM 629 C CA . HIS A 1 84 ? -14.508 10.220 15.456 1.00 93.25 84 HIS A CA 1
ATOM 630 C C . HIS A 1 84 ? -14.290 9.863 16.927 1.00 93.25 84 HIS A C 1
ATOM 632 O O . HIS A 1 84 ? -13.211 10.066 17.485 1.00 93.25 84 HIS A O 1
ATOM 638 N N . ASP A 1 85 ? -15.320 9.313 17.572 1.00 95.06 85 ASP A N 1
ATOM 639 C CA . ASP A 1 85 ? -15.205 8.807 18.940 1.00 95.06 85 ASP A CA 1
ATOM 640 C C . ASP A 1 85 ? -14.694 7.356 18.989 1.00 95.06 85 ASP A C 1
ATOM 642 O O . ASP A 1 85 ? -14.730 6.607 18.010 1.00 95.06 85 ASP A O 1
ATOM 646 N N . GLU A 1 86 ? -14.210 6.940 20.163 1.00 96.69 86 GLU A N 1
ATOM 647 C CA . GLU A 1 86 ? -13.650 5.600 20.379 1.00 96.69 86 GLU A CA 1
ATOM 648 C C . GLU A 1 86 ? -14.638 4.479 20.028 1.00 96.69 86 GLU A C 1
ATOM 650 O O . GLU A 1 86 ? -14.250 3.433 19.505 1.00 96.69 86 GLU A O 1
ATOM 655 N N . VAL A 1 87 ? -15.927 4.692 20.302 1.00 96.75 87 VAL A N 1
ATOM 656 C CA . VAL A 1 87 ? -16.975 3.696 20.057 1.00 96.75 87 VAL A CA 1
ATOM 657 C C . VAL A 1 87 ? -17.137 3.455 18.559 1.00 96.75 87 VAL A C 1
ATOM 659 O O . VAL A 1 87 ? -17.187 2.296 18.140 1.00 96.75 87 VAL A O 1
ATOM 662 N N . SER A 1 88 ? -17.171 4.529 17.773 1.00 96.19 88 SER A N 1
ATOM 663 C CA . SER A 1 88 ? -17.298 4.500 16.315 1.00 96.19 88 SER A CA 1
ATOM 664 C C . SER A 1 88 ? -16.067 3.864 15.672 1.00 96.19 88 SER A C 1
ATOM 666 O O . SER A 1 88 ? -16.200 2.959 14.849 1.00 96.19 88 SER A O 1
ATOM 668 N N . ILE A 1 89 ? -14.865 4.225 16.135 1.00 96.69 89 ILE A N 1
ATOM 669 C CA . ILE A 1 89 ? -13.608 3.620 15.668 1.00 96.69 89 ILE A CA 1
ATOM 670 C C . ILE A 1 89 ? -13.601 2.112 15.949 1.00 96.69 89 ILE A C 1
ATOM 672 O O . ILE A 1 89 ? -13.352 1.310 15.052 1.00 96.69 89 ILE A O 1
ATOM 676 N N . LEU A 1 90 ? -13.932 1.682 17.172 1.00 98.12 90 LEU A N 1
ATOM 677 C CA . LEU A 1 90 ? -13.983 0.255 17.511 1.00 98.12 90 LEU A CA 1
ATOM 678 C C . LEU A 1 90 ? -15.066 -0.500 16.730 1.00 98.12 90 LEU A C 1
ATOM 680 O O . LEU A 1 90 ? -14.897 -1.686 16.442 1.00 98.12 90 LEU A O 1
ATOM 684 N N . ALA A 1 91 ? -16.197 0.137 16.420 1.00 97.31 91 ALA A N 1
ATOM 685 C CA . ALA A 1 91 ? -17.232 -0.456 15.578 1.00 97.31 91 ALA A CA 1
ATOM 686 C C . ALA A 1 91 ? -16.718 -0.675 14.149 1.00 97.31 91 ALA A C 1
ATOM 688 O O . ALA A 1 91 ? -16.824 -1.794 13.641 1.00 97.31 91 ALA A O 1
ATOM 689 N N . PHE A 1 92 ? -16.080 0.334 13.557 1.00 97.44 92 PHE A N 1
ATOM 690 C CA . PHE A 1 92 ? -15.453 0.233 12.244 1.00 97.44 92 PHE A CA 1
ATOM 691 C C . PHE A 1 92 ? -14.366 -0.845 12.202 1.00 97.44 92 PHE A C 1
ATOM 693 O O . PHE A 1 92 ? -14.413 -1.734 11.355 1.00 97.44 92 PHE A O 1
ATOM 700 N N . LEU A 1 93 ? -13.440 -0.850 13.169 1.00 98.00 93 LEU A N 1
ATOM 701 C CA . LEU A 1 93 ? -12.370 -1.851 13.246 1.00 98.00 93 LEU A CA 1
ATOM 702 C C . LEU A 1 93 ? -12.916 -3.280 13.359 1.00 98.00 93 LEU A C 1
ATOM 704 O O . LEU A 1 93 ? -12.345 -4.198 12.775 1.00 98.00 93 LEU A O 1
ATOM 708 N N . ARG A 1 94 ? -14.041 -3.495 14.058 1.00 98.31 94 ARG A N 1
ATOM 709 C CA . ARG A 1 94 ? -14.708 -4.810 14.101 1.00 98.31 94 ARG A CA 1
ATOM 710 C C . ARG A 1 94 ? -15.226 -5.234 12.731 1.00 98.31 94 ARG A C 1
ATOM 712 O O . ARG A 1 94 ? -15.050 -6.392 12.359 1.00 98.31 94 ARG A O 1
ATOM 719 N N . GLN A 1 95 ? -15.874 -4.323 12.006 1.00 98.12 95 GLN A N 1
ATOM 720 C CA . GLN A 1 95 ? -16.389 -4.606 10.665 1.00 98.12 95 GLN A CA 1
ATOM 721 C C . GLN A 1 95 ? -15.241 -4.881 9.688 1.00 98.12 95 GLN A C 1
ATOM 723 O O . GLN A 1 95 ? -15.278 -5.869 8.957 1.00 98.12 95 GLN A O 1
ATOM 728 N N . LEU A 1 96 ? -14.187 -4.065 9.744 1.00 98.00 96 LEU A N 1
ATOM 729 C CA . LEU A 1 96 ? -12.987 -4.221 8.933 1.00 98.00 96 LEU A CA 1
ATOM 730 C C . LEU A 1 96 ? -12.267 -5.540 9.215 1.00 98.00 96 LEU A C 1
ATOM 732 O O . LEU A 1 96 ? -11.974 -6.276 8.279 1.00 98.00 96 LEU A O 1
ATOM 736 N N . LEU A 1 97 ? -12.041 -5.892 10.483 1.00 98.12 97 LEU A N 1
ATOM 737 C CA . LEU A 1 97 ? -11.456 -7.185 10.847 1.00 98.12 97 LEU A CA 1
ATOM 738 C C . LEU A 1 97 ? -12.288 -8.354 10.327 1.00 98.12 97 LEU A C 1
ATOM 740 O O . LEU A 1 97 ? -11.728 -9.291 9.768 1.00 98.12 97 LEU A O 1
ATOM 744 N N . ALA A 1 98 ? -13.614 -8.311 10.482 1.00 98.06 98 ALA A N 1
ATOM 745 C CA . ALA A 1 98 ? -14.484 -9.370 9.977 1.00 98.06 98 ALA A CA 1
ATOM 746 C C . ALA A 1 98 ? -14.376 -9.517 8.450 1.00 98.06 98 ALA A C 1
ATOM 748 O O . ALA A 1 98 ? -14.339 -10.636 7.936 1.00 98.06 98 ALA A O 1
ATOM 749 N N . GLU A 1 99 ? -14.285 -8.399 7.730 1.00 98.12 99 GLU A N 1
ATOM 750 C CA . GLU A 1 99 ? -14.119 -8.394 6.279 1.00 98.12 99 GLU A CA 1
ATOM 751 C C . GLU A 1 99 ? -12.734 -8.899 5.846 1.00 98.12 99 GLU A C 1
ATOM 753 O O . GLU A 1 99 ? -12.639 -9.689 4.904 1.00 98.12 99 GLU A O 1
ATOM 758 N N . LEU A 1 100 ? -11.667 -8.523 6.557 1.00 98.19 100 LEU A N 1
ATOM 759 C CA . LEU A 1 100 ? -10.318 -9.045 6.329 1.00 98.19 100 LEU A CA 1
ATOM 760 C C . LEU A 1 100 ? -10.264 -10.558 6.580 1.00 98.19 100 LEU A C 1
ATOM 762 O O . LEU A 1 100 ? -9.783 -11.301 5.726 1.00 98.19 100 LEU A O 1
ATOM 766 N N . GLU A 1 101 ? -10.820 -11.040 7.693 1.00 98.12 101 GLU A N 1
ATOM 767 C CA . GLU A 1 101 ? -10.881 -12.472 8.015 1.00 98.12 101 GLU A CA 1
ATOM 768 C C . GLU A 1 101 ? -11.635 -13.276 6.952 1.00 98.12 101 GLU A C 1
ATOM 770 O O . GLU A 1 101 ? -11.189 -14.347 6.537 1.00 98.12 101 GLU A O 1
ATOM 775 N N . ARG A 1 102 ? -12.746 -12.736 6.437 1.00 98.06 102 ARG A N 1
ATOM 776 C CA . ARG A 1 102 ? -13.524 -13.360 5.357 1.00 98.06 102 ARG A CA 1
ATOM 777 C C . ARG A 1 102 ? -12.713 -13.532 4.066 1.00 98.06 102 ARG A C 1
ATOM 779 O O . ARG A 1 102 ? -13.016 -14.428 3.279 1.00 98.06 102 ARG A O 1
ATOM 786 N N . ARG A 1 103 ? -11.719 -12.671 3.830 1.00 97.75 103 ARG A N 1
ATOM 787 C CA . ARG A 1 103 ? -10.868 -12.664 2.629 1.00 97.75 103 ARG A CA 1
ATOM 788 C C . ARG A 1 103 ? -9.582 -13.485 2.782 1.00 97.75 103 ARG A C 1
ATOM 790 O O . ARG A 1 103 ? -8.787 -13.5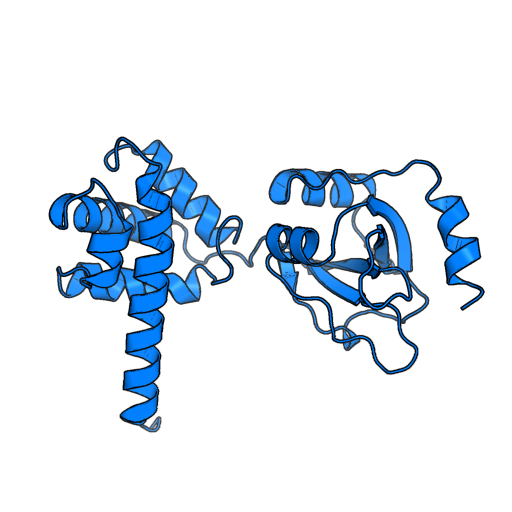00 1.848 1.00 97.75 103 ARG A O 1
ATOM 797 N N . ARG A 1 104 ? -9.360 -14.170 3.912 1.00 96.56 104 ARG A N 1
ATOM 798 C CA . ARG A 1 104 ? -8.189 -15.048 4.079 1.00 96.56 104 ARG A CA 1
ATOM 799 C C . ARG A 1 104 ? -8.248 -16.286 3.151 1.00 96.56 104 ARG A C 1
ATOM 801 O O . ARG A 1 104 ? -9.337 -16.814 2.919 1.00 96.56 104 ARG A O 1
ATOM 808 N N . PRO A 1 105 ? -7.091 -16.824 2.704 1.00 96.12 105 PRO A N 1
ATOM 809 C CA . PRO A 1 105 ? -5.751 -16.255 2.869 1.00 96.12 105 PRO A CA 1
ATOM 810 C C . PRO A 1 105 ? -5.591 -14.981 2.031 1.00 96.12 105 PRO A C 1
ATOM 812 O O . PRO A 1 105 ? -6.069 -14.926 0.899 1.00 96.12 105 PRO A O 1
ATOM 815 N N . TRP A 1 106 ? -4.930 -13.964 2.590 1.00 96.19 106 TRP A N 1
ATOM 816 C CA . TRP A 1 106 ? -4.666 -12.738 1.842 1.00 96.19 106 TRP A CA 1
ATOM 817 C C . TRP A 1 106 ? -3.618 -13.007 0.758 1.00 96.19 106 TRP A C 1
ATOM 819 O O . TRP A 1 106 ? -2.651 -13.730 1.015 1.00 96.19 106 TRP A O 1
ATOM 829 N N . PRO A 1 107 ? -3.815 -12.488 -0.463 1.00 94.25 107 PRO A N 1
ATOM 830 C CA . PRO A 1 107 ? -2.797 -12.564 -1.498 1.00 94.25 107 PRO A CA 1
ATOM 831 C C . PRO A 1 107 ? -1.576 -11.719 -1.116 1.00 94.25 107 PRO A C 1
ATOM 833 O O . PRO A 1 107 ? -1.653 -10.854 -0.246 1.00 94.25 107 PRO A O 1
ATOM 836 N N . GLU A 1 108 ? -0.470 -11.918 -1.832 1.00 92.81 108 GLU A N 1
ATOM 837 C CA . GLU A 1 108 ? 0.654 -10.979 -1.782 1.00 92.81 108 GLU A CA 1
ATOM 838 C C . GLU A 1 108 ? 0.187 -9.553 -2.143 1.00 92.81 108 GLU A C 1
ATOM 840 O O . GLU A 1 108 ? -0.754 -9.401 -2.944 1.00 92.81 108 GLU A O 1
ATOM 845 N N . PRO A 1 109 ? 0.841 -8.507 -1.605 1.00 94.81 109 PRO A N 1
ATOM 846 C CA . PRO A 1 109 ? 0.608 -7.128 -2.017 1.00 94.81 109 PRO A CA 1
ATOM 847 C C . PRO A 1 109 ? 0.717 -6.946 -3.532 1.00 94.81 109 PRO A C 1
ATOM 849 O O . PRO A 1 109 ? 1.345 -7.737 -4.238 1.00 94.81 109 PRO A O 1
ATOM 852 N N . VAL A 1 110 ? 0.109 -5.880 -4.047 1.00 96.50 110 VAL A N 1
ATOM 853 C CA . VAL A 1 110 ? 0.144 -5.572 -5.484 1.00 96.50 110 VAL A CA 1
ATOM 854 C C . VAL A 1 110 ? 1.578 -5.391 -5.975 1.00 96.50 110 VAL A C 1
ATOM 856 O O . VAL A 1 110 ? 1.913 -5.893 -7.052 1.00 96.50 110 VAL A O 1
ATOM 859 N N . PHE A 1 111 ? 2.394 -4.722 -5.160 1.00 96.00 111 PHE A N 1
ATOM 860 C CA . PHE A 1 111 ? 3.834 -4.569 -5.314 1.00 96.00 111 PHE A CA 1
ATOM 861 C C . PHE A 1 111 ? 4.502 -5.057 -4.038 1.00 96.00 111 PHE A C 1
ATOM 863 O O . PHE A 1 111 ? 4.193 -4.549 -2.960 1.00 96.00 111 PHE A O 1
ATOM 870 N N . ALA A 1 112 ? 5.421 -6.005 -4.155 1.00 93.69 112 ALA A N 1
ATOM 871 C CA . ALA A 1 112 ? 6.350 -6.378 -3.100 1.00 93.69 112 ALA A CA 1
ATOM 872 C C . ALA A 1 112 ? 7.766 -5.994 -3.533 1.00 93.69 112 ALA A C 1
ATOM 874 O O . ALA A 1 112 ? 8.111 -6.133 -4.705 1.00 93.69 112 ALA A O 1
ATOM 875 N N . GLU A 1 113 ? 8.579 -5.510 -2.602 1.00 92.44 113 GLU A N 1
ATOM 876 C CA . GLU A 1 113 ? 10.007 -5.324 -2.855 1.00 92.44 113 GLU A CA 1
ATOM 877 C C . GLU A 1 113 ? 10.648 -6.697 -3.091 1.00 92.44 113 GLU A C 1
ATOM 879 O O . GLU A 1 113 ? 10.331 -7.667 -2.395 1.00 92.44 113 GLU A O 1
ATOM 884 N N . ALA A 1 114 ? 11.483 -6.799 -4.120 1.00 90.00 114 ALA A N 1
ATOM 885 C CA . ALA A 1 114 ? 12.234 -8.005 -4.433 1.00 90.00 114 ALA A CA 1
ATOM 886 C C . ALA A 1 114 ? 13.724 -7.744 -4.233 1.00 90.00 114 ALA A C 1
ATOM 888 O O . ALA A 1 114 ? 14.186 -6.621 -4.427 1.00 90.00 114 ALA A O 1
ATOM 889 N N . ASP A 1 115 ? 14.462 -8.796 -3.886 1.00 83.12 115 ASP A N 1
ATOM 890 C CA . ASP A 1 115 ? 15.915 -8.716 -3.793 1.00 83.12 115 ASP A CA 1
ATOM 891 C C . ASP A 1 115 ? 16.480 -8.341 -5.177 1.00 83.12 115 ASP A C 1
ATOM 893 O O . ASP A 1 115 ? 16.111 -8.972 -6.174 1.00 83.12 115 ASP A O 1
ATOM 897 N N . PRO A 1 116 ? 17.353 -7.331 -5.288 1.00 75.38 116 PRO A N 1
ATOM 898 C CA . PRO A 1 116 ? 18.018 -7.001 -6.545 1.00 75.38 116 PRO A CA 1
ATOM 899 C C . PRO A 1 116 ? 18.769 -8.182 -7.162 1.00 75.38 116 PRO A C 1
ATOM 901 O O . PRO A 1 116 ? 18.869 -8.258 -8.387 1.00 75.38 116 PRO A O 1
ATOM 904 N N . ASP A 1 117 ? 19.247 -9.126 -6.344 1.00 77.56 117 ASP A N 1
ATOM 905 C CA . ASP A 1 117 ? 19.893 -10.355 -6.809 1.00 77.56 117 ASP A CA 1
ATOM 906 C C . ASP A 1 117 ? 18.906 -11.320 -7.506 1.00 77.56 117 ASP A C 1
ATOM 908 O O . ASP A 1 117 ? 19.337 -12.192 -8.267 1.00 77.56 117 ASP A O 1
ATOM 912 N N . ASP A 1 118 ? 17.586 -11.154 -7.321 1.00 78.88 118 ASP A N 1
ATOM 913 C CA . ASP A 1 118 ? 16.556 -11.859 -8.104 1.00 78.88 118 ASP A CA 1
ATOM 914 C C . ASP A 1 118 ? 16.460 -11.318 -9.546 1.00 78.88 118 ASP A C 1
ATOM 916 O O . ASP A 1 118 ? 15.845 -11.951 -10.415 1.00 78.88 118 ASP A O 1
ATOM 920 N N . TRP A 1 119 ? 17.041 -10.145 -9.832 1.00 82.25 119 TRP A N 1
ATOM 921 C CA . TRP A 1 119 ? 17.054 -9.577 -11.174 1.00 82.25 119 TRP A CA 1
ATOM 922 C C . TRP A 1 119 ? 18.071 -10.317 -12.062 1.00 82.25 119 TRP A C 1
ATOM 924 O O . TRP A 1 119 ? 19.261 -10.332 -11.746 1.00 82.25 119 TRP A O 1
ATOM 934 N N . PRO A 1 120 ? 17.666 -10.899 -13.212 1.00 70.38 120 PRO A N 1
ATOM 935 C CA . PRO A 1 120 ? 18.508 -11.864 -13.931 1.00 70.38 120 PRO A CA 1
ATOM 936 C C . PRO A 1 120 ? 19.888 -11.354 -14.369 1.00 70.38 120 PRO A C 1
ATOM 938 O O . PRO A 1 120 ? 20.826 -12.147 -14.450 1.00 70.38 120 PRO A O 1
ATOM 941 N N . SER A 1 121 ? 20.030 -10.055 -14.662 1.00 65.31 121 SER A N 1
ATOM 942 C CA . SER A 1 121 ? 21.321 -9.365 -14.758 1.00 65.31 121 SER A CA 1
ATOM 943 C C . SER A 1 121 ? 21.153 -7.833 -14.834 1.00 65.31 121 SER A C 1
ATOM 945 O O . SER A 1 121 ? 20.165 -7.356 -15.402 1.00 65.31 121 SER A O 1
ATOM 947 N N . PRO A 1 122 ? 22.139 -7.034 -14.380 1.00 53.56 122 PRO A N 1
ATOM 948 C CA . PRO A 1 122 ? 22.091 -5.565 -14.440 1.00 53.56 122 PRO A CA 1
ATOM 949 C C . PRO A 1 122 ? 21.918 -4.960 -15.849 1.00 53.56 122 PRO A C 1
ATOM 951 O O . PRO A 1 122 ? 21.544 -3.798 -15.967 1.00 53.56 122 PRO A O 1
ATOM 954 N N . GLY A 1 123 ? 22.169 -5.730 -16.918 1.00 59.78 123 GLY A N 1
ATOM 955 C CA . GLY A 1 123 ? 22.012 -5.301 -18.316 1.00 59.78 123 GLY A CA 1
ATOM 956 C C . GLY A 1 123 ? 20.872 -5.983 -19.085 1.00 59.78 123 GLY A C 1
ATOM 957 O O . GLY A 1 123 ? 20.670 -5.678 -20.255 1.00 59.78 123 GLY A O 1
ATOM 958 N N . SER A 1 124 ? 20.128 -6.903 -18.462 1.00 69.31 124 SER A N 1
ATOM 959 C CA . SER A 1 124 ? 19.058 -7.688 -19.108 1.00 69.31 124 SER A CA 1
ATOM 960 C C . SER A 1 124 ? 17.668 -7.101 -18.876 1.00 69.31 124 SER A C 1
ATOM 962 O O . SER A 1 124 ? 16.705 -7.844 -18.716 1.00 69.31 124 SER A O 1
ATOM 964 N N . GLY A 1 125 ? 17.558 -5.779 -18.778 1.00 85.06 125 GLY A N 1
ATOM 965 C CA . GLY A 1 125 ? 16.267 -5.106 -18.722 1.00 85.06 125 GLY A CA 1
ATOM 966 C C . GLY A 1 125 ? 15.813 -4.735 -20.127 1.00 85.06 125 GLY A C 1
ATOM 967 O O . GLY A 1 125 ? 16.537 -4.040 -20.836 1.00 85.06 125 GLY A O 1
ATOM 968 N N . VAL A 1 126 ? 14.608 -5.138 -20.519 1.00 90.44 126 VAL A N 1
ATOM 969 C CA . VAL A 1 126 ? 13.922 -4.610 -21.701 1.00 90.44 126 VAL A CA 1
ATOM 970 C C . VAL A 1 126 ? 13.140 -3.372 -21.264 1.00 90.44 126 VAL A C 1
ATOM 972 O O . VAL A 1 126 ? 12.192 -3.507 -20.486 1.00 90.44 126 VAL A O 1
ATOM 975 N N . PRO A 1 127 ? 13.505 -2.158 -21.714 1.00 91.81 127 PRO A N 1
ATOM 976 C CA . PRO A 1 127 ? 12.748 -0.960 -21.391 1.00 91.81 127 PRO A CA 1
ATOM 977 C C . PRO A 1 127 ? 11.343 -1.037 -21.979 1.00 91.81 127 PRO A C 1
ATOM 979 O O . PRO A 1 127 ? 11.175 -1.265 -23.176 1.00 91.81 127 PRO A O 1
ATOM 982 N N . ILE A 1 128 ? 10.342 -0.806 -21.138 1.00 94.75 128 ILE A N 1
ATOM 983 C CA . ILE A 1 128 ? 8.929 -0.801 -21.534 1.00 94.75 128 ILE A CA 1
ATOM 984 C C . ILE A 1 128 ? 8.283 0.572 -21.354 1.00 94.75 128 ILE A C 1
ATOM 986 O O . ILE A 1 128 ? 7.308 0.890 -22.026 1.00 94.75 128 ILE A O 1
ATOM 990 N N . GLY A 1 129 ? 8.853 1.422 -20.501 1.00 95.06 129 GLY A N 1
ATOM 991 C CA . GLY A 1 129 ? 8.311 2.738 -20.193 1.00 95.06 129 GLY A CA 1
ATOM 992 C C . GLY A 1 129 ? 9.314 3.618 -19.463 1.00 95.06 129 GLY A C 1
ATOM 993 O O . GLY A 1 129 ? 10.435 3.209 -19.161 1.00 95.06 129 GLY A O 1
ATOM 994 N N . TRP A 1 130 ? 8.908 4.841 -19.162 1.00 95.12 130 TRP A N 1
ATOM 995 C CA . TRP A 1 130 ? 9.640 5.736 -18.279 1.00 95.12 130 TRP A CA 1
ATOM 996 C C . TRP A 1 130 ? 8.691 6.678 -17.546 1.00 95.12 130 TRP A C 1
ATOM 998 O O . TRP A 1 130 ? 7.568 6.930 -17.982 1.00 95.12 130 TRP A O 1
ATOM 1008 N N . LEU A 1 131 ? 9.159 7.216 -16.428 1.00 94.69 131 LEU A N 1
ATOM 1009 C CA . LEU A 1 131 ? 8.423 8.142 -15.574 1.00 94.69 131 LEU A CA 1
ATOM 1010 C C . LEU A 1 131 ? 9.320 9.319 -15.177 1.00 94.69 131 LEU A C 1
ATOM 1012 O O . LEU A 1 131 ? 10.533 9.167 -15.056 1.00 94.69 131 LEU A O 1
ATOM 1016 N N . GLU A 1 132 ? 8.717 10.494 -15.006 1.00 94.56 132 GLU A N 1
ATOM 1017 C CA . GLU A 1 132 ? 9.377 11.748 -14.611 1.00 94.56 132 GLU A CA 1
ATOM 1018 C C . GLU A 1 132 ? 8.778 12.238 -13.287 1.00 94.56 132 GLU A C 1
ATOM 1020 O O . GLU A 1 132 ? 7.854 13.052 -13.260 1.00 94.56 132 GLU A O 1
ATOM 1025 N N . LEU A 1 133 ? 9.271 11.687 -12.181 1.00 94.69 133 LEU A N 1
ATOM 1026 C CA . LEU A 1 133 ? 8.863 12.012 -10.817 1.00 94.69 133 LEU A CA 1
ATOM 1027 C C . LEU A 1 133 ? 10.083 11.951 -9.901 1.00 94.69 133 LEU A C 1
ATOM 1029 O O . LEU A 1 133 ? 11.085 11.328 -10.241 1.00 94.69 133 LEU A O 1
ATOM 1033 N N . SER A 1 134 ? 10.016 12.591 -8.734 1.00 94.00 134 SER A N 1
ATOM 1034 C CA . SER A 1 134 ? 11.069 12.436 -7.730 1.00 94.00 134 SER A CA 1
ATOM 1035 C C . SER A 1 134 ? 11.059 11.023 -7.144 1.00 94.00 134 SER A C 1
ATOM 1037 O O . SER A 1 134 ? 9.993 10.438 -6.964 1.00 94.00 134 SER A O 1
ATOM 1039 N N . MET A 1 135 ? 12.240 10.519 -6.775 1.00 92.81 135 MET A N 1
ATOM 1040 C CA . MET A 1 135 ? 12.418 9.238 -6.072 1.00 92.81 135 MET A CA 1
ATOM 1041 C C . MET A 1 135 ? 11.394 9.024 -4.947 1.00 92.81 135 MET A C 1
ATOM 1043 O O . MET A 1 135 ? 10.647 8.058 -4.990 1.00 92.81 135 MET A O 1
ATOM 1047 N N . ALA A 1 136 ? 11.258 9.988 -4.032 1.00 93.00 136 ALA A N 1
ATOM 1048 C CA . ALA A 1 136 ? 10.329 9.887 -2.905 1.00 93.00 136 ALA A CA 1
ATOM 1049 C C . ALA A 1 136 ? 8.851 9.721 -3.316 1.00 93.00 136 ALA A C 1
ATOM 1051 O O . ALA A 1 136 ? 8.088 9.071 -2.608 1.00 93.00 136 ALA A O 1
ATOM 1052 N N . LEU A 1 137 ? 8.422 10.308 -4.442 1.00 95.06 137 LEU A N 1
ATOM 1053 C CA . LEU A 1 137 ? 7.054 10.119 -4.941 1.00 95.06 137 LEU A CA 1
ATOM 1054 C C . LEU A 1 137 ? 6.865 8.725 -5.535 1.00 95.06 137 LEU A C 1
ATOM 1056 O O . LEU A 1 137 ? 5.802 8.138 -5.364 1.00 95.06 137 LEU A O 1
ATOM 1060 N N . VAL A 1 138 ? 7.889 8.200 -6.210 1.00 94.81 138 VAL A N 1
ATOM 1061 C CA . VAL A 1 138 ? 7.873 6.838 -6.750 1.00 94.81 138 VAL A CA 1
ATOM 1062 C C . VAL A 1 138 ? 7.823 5.828 -5.609 1.00 94.81 138 VAL A C 1
ATOM 1064 O O . VAL A 1 138 ? 6.914 5.006 -5.587 1.00 94.81 138 VAL A O 1
ATOM 1067 N N . GLU A 1 139 ? 8.720 5.953 -4.629 1.00 95.06 139 GLU A N 1
ATOM 1068 C CA . GLU A 1 139 ? 8.768 5.106 -3.430 1.00 95.06 139 GLU A CA 1
ATOM 1069 C C . GLU A 1 139 ? 7.439 5.121 -2.677 1.00 95.06 139 GLU A C 1
ATOM 1071 O O . GLU A 1 139 ? 6.879 4.076 -2.351 1.00 95.06 139 GLU A O 1
ATOM 1076 N N . HIS A 1 140 ? 6.871 6.313 -2.471 1.00 94.19 140 HIS A N 1
ATOM 1077 C CA . HIS A 1 140 ? 5.572 6.447 -1.828 1.00 94.19 140 HIS A CA 1
ATOM 1078 C C . HIS A 1 140 ? 4.437 5.799 -2.628 1.00 94.19 140 HIS A C 1
ATOM 1080 O O . HIS A 1 140 ? 3.491 5.309 -2.017 1.00 94.19 140 HIS A O 1
ATOM 1086 N N . ALA A 1 141 ? 4.489 5.808 -3.960 1.00 94.94 141 ALA A N 1
ATOM 1087 C CA . ALA A 1 141 ? 3.439 5.235 -4.797 1.00 94.94 141 ALA A CA 1
ATOM 1088 C C . ALA A 1 141 ? 3.490 3.699 -4.845 1.00 94.94 141 ALA A C 1
ATOM 1090 O O . ALA A 1 141 ? 2.445 3.063 -4.932 1.00 94.94 141 ALA A O 1
ATOM 1091 N N . VAL A 1 142 ? 4.685 3.104 -4.766 1.00 95.00 142 VAL A N 1
ATOM 1092 C CA . VAL A 1 142 ? 4.879 1.640 -4.823 1.00 95.00 142 VAL A CA 1
ATOM 1093 C C . VAL A 1 142 ? 5.081 0.988 -3.450 1.00 95.00 142 VAL A C 1
ATOM 1095 O O . VAL A 1 142 ? 5.109 -0.239 -3.357 1.00 95.00 142 VAL A O 1
ATOM 1098 N N . LYS A 1 143 ? 5.219 1.796 -2.388 1.00 95.00 143 LYS A N 1
ATOM 1099 C CA . LYS A 1 143 ? 5.485 1.368 -1.000 1.00 95.00 143 LYS A CA 1
ATOM 1100 C C . LYS A 1 143 ? 6.716 0.460 -0.890 1.00 95.00 143 LYS A C 1
ATOM 1102 O O . LYS A 1 143 ? 6.693 -0.570 -0.214 1.00 95.00 143 LYS A O 1
ATOM 1107 N N . ALA A 1 144 ? 7.775 0.838 -1.597 1.00 93.31 144 ALA A N 1
ATOM 1108 C CA . ALA A 1 144 ? 9.082 0.191 -1.569 1.00 93.31 144 ALA A CA 1
ATOM 1109 C C . ALA A 1 144 ? 10.172 1.245 -1.789 1.00 93.31 144 ALA A C 1
ATOM 1111 O O . ALA A 1 144 ? 9.890 2.311 -2.343 1.00 93.31 144 ALA A O 1
ATOM 1112 N N . SER A 1 145 ? 11.390 0.956 -1.343 1.00 91.94 145 SER A N 1
ATOM 1113 C CA . SER A 1 145 ? 12.500 1.915 -1.369 1.00 91.94 145 SER A CA 1
ATOM 1114 C C . SER A 1 145 ? 13.499 1.567 -2.463 1.00 91.94 145 SER A C 1
ATOM 1116 O O . SER A 1 145 ? 13.692 0.397 -2.771 1.00 91.94 145 SER A O 1
ATOM 1118 N N . PHE A 1 146 ? 14.155 2.567 -3.051 1.00 88.88 146 PHE A N 1
ATOM 1119 C CA . PHE A 1 146 ? 15.309 2.286 -3.907 1.00 88.88 146 PHE A CA 1
ATOM 1120 C C . PHE A 1 146 ? 16.488 1.827 -3.055 1.00 88.88 146 PHE A C 1
ATOM 1122 O O . PHE A 1 146 ? 16.725 2.374 -1.974 1.00 88.88 146 PHE A O 1
ATOM 1129 N N . ASP A 1 147 ? 17.277 0.890 -3.574 1.00 81.44 147 ASP A N 1
ATOM 1130 C CA . ASP A 1 147 ? 18.552 0.565 -2.951 1.00 81.44 147 ASP A CA 1
ATOM 1131 C C . ASP A 1 147 ? 19.458 1.790 -2.945 1.00 81.44 147 ASP A C 1
ATOM 1133 O O . ASP A 1 147 ? 19.482 2.581 -3.900 1.00 81.44 147 ASP A O 1
ATOM 1137 N N . GLU A 1 148 ? 20.254 1.932 -1.882 1.00 67.94 148 GLU A N 1
ATOM 1138 C CA . GLU A 1 148 ? 21.293 2.950 -1.864 1.00 67.94 148 GLU A CA 1
ATOM 1139 C C . GLU A 1 148 ? 22.229 2.708 -3.056 1.00 67.94 148 GLU A C 1
ATOM 1141 O O . GLU A 1 148 ? 22.873 1.654 -3.133 1.00 67.94 148 GLU A O 1
ATOM 1146 N N . PRO A 1 149 ? 22.340 3.662 -3.999 1.00 61.12 149 PRO A N 1
ATOM 1147 C CA . PRO A 1 149 ? 23.244 3.491 -5.114 1.00 61.12 149 PRO A CA 1
ATOM 1148 C C . PRO A 1 149 ? 24.659 3.340 -4.557 1.00 61.12 149 PRO A C 1
ATOM 1150 O O . PRO A 1 149 ? 25.176 4.215 -3.853 1.00 61.12 149 PRO A O 1
ATOM 1153 N N . GLY A 1 150 ? 25.310 2.221 -4.880 1.00 54.03 150 GLY A N 1
ATOM 1154 C CA . GLY A 1 150 ? 26.744 2.070 -4.660 1.00 54.03 150 GLY A CA 1
ATOM 1155 C C . GLY A 1 150 ? 27.523 3.210 -5.336 1.00 54.03 150 GLY A C 1
ATOM 1156 O O . GLY A 1 150 ? 26.982 3.972 -6.134 1.00 54.03 150 GLY A O 1
ATOM 1157 N N . ARG A 1 151 ? 28.830 3.321 -5.055 1.00 43.28 151 ARG A N 1
ATOM 1158 C CA . ARG A 1 151 ? 29.689 4.457 -5.471 1.00 43.28 151 ARG A CA 1
ATOM 1159 C C . ARG A 1 151 ? 29.629 4.873 -6.954 1.00 43.28 151 ARG A C 1
ATOM 1161 O O . ARG A 1 151 ? 30.058 5.984 -7.250 1.00 43.28 151 ARG A O 1
ATOM 1168 N N . GLU A 1 152 ? 29.144 4.022 -7.854 1.00 53.09 152 GLU A N 1
ATOM 1169 C CA . GLU A 1 152 ? 29.086 4.264 -9.304 1.00 53.09 152 GLU A CA 1
ATOM 1170 C C . GLU A 1 152 ? 27.731 3.864 -9.939 1.00 53.09 152 GLU A C 1
ATOM 1172 O O . GLU A 1 152 ? 27.599 3.890 -11.157 1.00 53.09 152 GLU A O 1
ATOM 1177 N N . GLY A 1 153 ? 26.717 3.496 -9.142 1.00 73.31 153 GLY A N 1
ATOM 1178 C CA . GLY A 1 153 ? 25.475 2.895 -9.644 1.00 73.31 153 GLY A CA 1
ATOM 1179 C C . GLY A 1 153 ? 24.308 3.871 -9.801 1.00 73.31 153 GLY A C 1
ATOM 1180 O O . GLY A 1 153 ? 24.156 4.815 -9.027 1.00 73.31 153 GLY A O 1
ATOM 1181 N N . ALA A 1 154 ? 23.450 3.618 -10.789 1.00 81.12 154 ALA A N 1
ATOM 1182 C CA . ALA A 1 154 ? 22.111 4.191 -10.817 1.00 81.12 154 ALA A CA 1
ATOM 1183 C C . ALA A 1 154 ? 21.262 3.563 -9.693 1.00 81.12 154 ALA A C 1
ATOM 1185 O O . ALA A 1 154 ? 21.433 2.373 -9.426 1.00 81.12 154 ALA A O 1
ATOM 1186 N N . PRO A 1 155 ? 20.356 4.306 -9.036 1.00 87.06 155 PRO A N 1
ATOM 1187 C CA . PRO A 1 155 ? 19.442 3.710 -8.070 1.00 87.06 155 PRO A CA 1
ATOM 1188 C C . PRO A 1 155 ? 18.477 2.766 -8.789 1.00 87.06 155 PRO A C 1
ATOM 1190 O O . PRO A 1 155 ? 17.895 3.124 -9.819 1.00 87.06 155 PRO A O 1
ATOM 1193 N N . VAL A 1 156 ? 18.314 1.570 -8.234 1.00 88.19 156 VAL A N 1
ATOM 1194 C CA . VAL A 1 156 ? 17.443 0.520 -8.760 1.00 88.19 156 VAL A CA 1
ATOM 1195 C C . VAL A 1 156 ? 16.435 0.153 -7.682 1.00 88.19 156 VAL A C 1
ATOM 1197 O O . VAL A 1 156 ? 16.756 0.141 -6.499 1.00 88.19 156 VAL A O 1
ATOM 1200 N N . LEU A 1 157 ? 15.203 -0.094 -8.106 1.00 91.44 157 LEU A N 1
ATOM 1201 C CA . LEU A 1 157 ? 14.168 -0.696 -7.284 1.00 91.44 157 LEU A CA 1
ATOM 1202 C C . LEU A 1 157 ? 13.550 -1.837 -8.076 1.00 91.44 157 LEU A C 1
ATOM 1204 O O . LEU A 1 157 ? 13.003 -1.611 -9.160 1.00 91.44 157 LEU A O 1
ATOM 1208 N N . VAL A 1 158 ? 13.646 -3.051 -7.542 1.00 93.25 158 VAL A N 1
ATOM 1209 C CA . VAL A 1 158 ? 13.034 -4.237 -8.137 1.00 93.25 158 VAL A CA 1
ATOM 1210 C C . VAL A 1 158 ? 11.751 -4.553 -7.385 1.00 93.25 158 VAL A C 1
ATOM 1212 O O . VAL A 1 158 ? 11.735 -4.725 -6.170 1.00 93.25 158 VAL A O 1
ATOM 1215 N N . LEU A 1 159 ? 10.652 -4.626 -8.127 1.00 95.00 159 LEU A N 1
ATOM 1216 C CA . LEU A 1 159 ? 9.340 -4.960 -7.602 1.00 95.00 159 LEU A CA 1
ATOM 1217 C C . LEU A 1 159 ? 8.904 -6.310 -8.149 1.00 95.00 159 LEU A C 1
ATOM 1219 O O . LEU A 1 159 ? 9.008 -6.584 -9.345 1.00 95.00 159 LEU A O 1
ATOM 1223 N N . ARG A 1 160 ? 8.328 -7.126 -7.277 1.00 95.25 160 ARG A N 1
ATOM 1224 C CA . ARG A 1 160 ? 7.540 -8.295 -7.636 1.00 95.25 160 ARG A CA 1
ATOM 1225 C C . ARG A 1 160 ? 6.069 -7.912 -7.619 1.00 95.25 160 ARG A C 1
ATOM 1227 O O . ARG A 1 160 ? 5.514 -7.568 -6.579 1.00 95.25 160 ARG A O 1
ATOM 1234 N N . LEU A 1 161 ? 5.438 -7.965 -8.783 1.00 95.69 161 LEU A N 1
ATOM 1235 C CA . LEU A 1 161 ? 3.999 -7.794 -8.918 1.00 95.69 161 LEU A CA 1
ATOM 1236 C C . LEU A 1 161 ? 3.279 -9.025 -8.373 1.00 95.69 161 LEU A C 1
ATOM 1238 O O . LEU A 1 161 ? 3.784 -10.149 -8.485 1.00 95.69 161 LEU A O 1
ATOM 1242 N N . ARG A 1 162 ? 2.044 -8.843 -7.902 1.00 93.31 162 ARG A N 1
ATOM 1243 C CA . ARG A 1 162 ? 1.160 -9.965 -7.562 1.00 93.31 162 ARG A CA 1
ATOM 1244 C C . ARG A 1 162 ? 1.107 -10.971 -8.711 1.00 93.31 162 ARG A C 1
ATOM 1246 O O . ARG A 1 162 ? 0.777 -10.630 -9.851 1.00 93.31 162 ARG A O 1
ATOM 1253 N N . GLY A 1 163 ? 1.420 -12.229 -8.409 1.00 89.81 163 GLY A N 1
ATOM 1254 C CA . GLY A 1 163 ? 1.551 -13.300 -9.402 1.00 89.81 163 GLY A CA 1
ATOM 1255 C C . GLY A 1 163 ? 2.959 -13.448 -9.992 1.00 89.81 163 GLY A C 1
ATOM 1256 O O . GLY A 1 163 ? 3.102 -14.096 -11.025 1.00 89.81 163 GLY A O 1
ATOM 1257 N N . GLY A 1 164 ? 3.974 -12.850 -9.363 1.00 91.69 164 GLY A N 1
ATOM 1258 C CA . GLY A 1 164 ? 5.389 -13.199 -9.521 1.00 91.69 164 GLY A CA 1
ATOM 1259 C C . GLY A 1 164 ? 6.162 -12.480 -10.629 1.00 91.69 164 GLY A C 1
ATOM 1260 O O . GLY A 1 164 ? 7.359 -12.714 -10.759 1.00 91.69 164 GLY A O 1
ATOM 1261 N N . GLN A 1 165 ? 5.523 -11.615 -11.420 1.00 93.12 165 GLN A N 1
ATOM 1262 C CA . GLN A 1 165 ? 6.205 -10.846 -12.469 1.00 93.12 165 GLN A CA 1
ATOM 1263 C C . GLN A 1 165 ? 7.154 -9.821 -11.835 1.00 93.12 165 GLN A C 1
ATOM 1265 O O . GLN A 1 165 ? 6.712 -9.028 -11.011 1.00 93.12 165 GLN A O 1
ATOM 1270 N N . LEU A 1 166 ? 8.426 -9.801 -12.238 1.00 93.62 166 LEU A N 1
ATOM 1271 C CA . LEU A 1 166 ? 9.377 -8.775 -11.800 1.00 93.62 166 LEU A CA 1
ATOM 1272 C C . LEU A 1 166 ? 9.323 -7.546 -12.714 1.00 93.62 166 LEU A C 1
ATOM 1274 O O . LEU A 1 166 ? 9.151 -7.671 -13.926 1.00 93.62 166 LEU A O 1
ATOM 1278 N N . VAL A 1 167 ? 9.508 -6.364 -12.143 1.00 94.38 167 VAL A N 1
ATOM 1279 C CA . VAL A 1 167 ? 9.689 -5.102 -12.866 1.00 94.38 167 VAL A CA 1
ATOM 1280 C C . VAL A 1 167 ? 10.749 -4.282 -12.141 1.00 94.38 167 VAL A C 1
ATOM 1282 O O . VAL A 1 167 ? 10.739 -4.224 -10.915 1.00 94.38 167 VAL A O 1
ATOM 1285 N N . ALA A 1 168 ? 11.666 -3.659 -12.877 1.00 92.62 168 ALA A N 1
ATOM 1286 C CA . ALA A 1 168 ? 12.673 -2.785 -12.282 1.00 92.62 168 ALA A CA 1
ATOM 1287 C C . ALA A 1 168 ? 12.459 -1.334 -12.704 1.00 92.62 168 ALA A C 1
ATOM 1289 O O . ALA A 1 168 ? 12.218 -1.036 -13.880 1.00 92.62 168 ALA A O 1
ATOM 1290 N N . LEU A 1 169 ? 12.578 -0.440 -11.726 1.00 93.06 169 LEU A N 1
ATOM 1291 C CA . LEU A 1 169 ? 12.637 1.003 -11.898 1.00 93.06 169 LEU A CA 1
ATOM 1292 C C . LEU A 1 169 ? 14.096 1.426 -11.750 1.00 93.06 169 LEU A C 1
ATOM 1294 O O . LEU A 1 169 ? 14.688 1.255 -10.688 1.00 93.06 169 LEU A O 1
ATOM 1298 N N . ILE A 1 170 ? 14.680 1.966 -12.816 1.00 90.00 170 ILE A N 1
ATOM 1299 C CA . ILE A 1 170 ? 16.096 2.350 -12.855 1.00 90.00 170 ILE A CA 1
ATOM 1300 C C . ILE A 1 170 ? 16.177 3.862 -13.013 1.00 90.00 170 ILE A C 1
ATOM 1302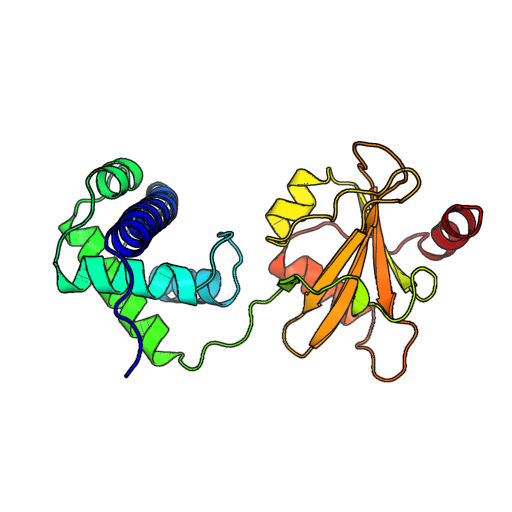 O O . ILE A 1 170 ? 15.726 4.404 -14.023 1.00 90.00 170 ILE A O 1
ATOM 1306 N N . GLY A 1 171 ? 16.711 4.550 -12.007 1.00 89.31 171 GLY A N 1
ATOM 1307 C CA . GLY A 1 171 ? 16.862 6.002 -12.023 1.00 89.31 171 GLY A CA 1
ATOM 1308 C C . GLY A 1 171 ? 18.038 6.480 -12.871 1.00 89.31 171 GLY A C 1
ATOM 1309 O O . GLY A 1 171 ? 18.873 5.707 -13.326 1.00 89.31 171 GLY A O 1
ATOM 1310 N N . GLU A 1 172 ? 18.135 7.789 -13.072 1.00 87.12 172 GLU A N 1
ATOM 1311 C CA . GLU A 1 172 ? 19.357 8.409 -13.599 1.00 87.12 172 GLU A CA 1
ATOM 1312 C C . GLU A 1 172 ? 20.519 8.305 -12.591 1.00 87.12 172 GLU A C 1
ATOM 1314 O O . GLU A 1 172 ? 20.302 8.311 -11.378 1.00 87.12 172 GLU A O 1
ATOM 1319 N N . THR A 1 173 ? 21.767 8.303 -13.077 1.00 82.88 173 THR A N 1
ATOM 1320 C CA . THR A 1 173 ? 23.014 8.321 -12.281 1.00 82.88 173 THR A CA 1
ATOM 1321 C C . THR A 1 173 ? 23.270 9.686 -11.628 1.00 82.88 173 THR A C 1
ATOM 1323 O O . THR A 1 173 ? 24.297 10.338 -11.816 1.00 82.88 173 THR A O 1
ATOM 1326 N N . THR A 1 174 ? 22.306 10.154 -10.839 1.00 80.38 174 THR A N 1
ATOM 1327 C CA . THR A 1 174 ? 22.418 11.360 -10.020 1.00 80.38 174 THR A CA 1
ATOM 1328 C C . THR A 1 174 ? 21.991 11.053 -8.585 1.00 80.38 174 THR A C 1
ATOM 1330 O O . THR A 1 174 ? 21.198 10.142 -8.366 1.00 80.38 174 THR A O 1
ATOM 1333 N N . PRO A 1 175 ? 22.445 11.826 -7.580 1.00 74.56 175 PRO A N 1
ATOM 1334 C CA . PRO A 1 175 ? 22.063 11.584 -6.185 1.00 74.56 175 PRO A CA 1
ATOM 1335 C C . PRO A 1 175 ? 20.560 11.729 -5.894 1.00 74.56 175 PRO A C 1
ATOM 1337 O O . PRO A 1 175 ? 20.113 11.385 -4.805 1.00 74.56 175 PRO A O 1
ATOM 1340 N N . ARG A 1 176 ? 19.794 12.337 -6.810 1.00 82.38 176 ARG A N 1
ATOM 1341 C CA . ARG A 1 176 ? 18.353 12.596 -6.685 1.00 82.38 176 ARG A CA 1
ATOM 1342 C C . ARG A 1 176 ? 17.713 12.497 -8.071 1.00 82.38 176 ARG A C 1
ATOM 1344 O O . ARG A 1 176 ? 17.404 13.540 -8.655 1.00 82.38 176 ARG A O 1
ATOM 1351 N N . PRO A 1 177 ? 17.558 11.285 -8.621 1.00 85.88 177 PRO A N 1
ATOM 1352 C CA . PRO A 1 177 ? 16.944 11.120 -9.928 1.00 85.88 177 PRO A CA 1
ATOM 1353 C C . PRO A 1 177 ? 15.514 11.666 -9.917 1.00 85.88 177 PRO A C 1
ATOM 1355 O O . PRO A 1 177 ? 14.760 11.517 -8.948 1.00 85.88 177 PRO A O 1
ATOM 1358 N N . ALA A 1 178 ? 15.160 12.312 -11.023 1.00 90.69 178 ALA A N 1
ATOM 1359 C CA . ALA A 1 178 ? 13.808 12.785 -11.307 1.00 90.69 178 ALA A CA 1
ATOM 1360 C C . ALA A 1 178 ? 13.193 12.061 -12.514 1.00 90.69 178 ALA A C 1
ATOM 1362 O O . ALA A 1 178 ? 12.122 12.432 -12.992 1.00 90.69 178 ALA A O 1
ATOM 1363 N N . ARG A 1 179 ? 13.893 11.048 -13.028 1.00 91.75 179 ARG A N 1
ATOM 1364 C CA . ARG A 1 179 ? 13.484 10.234 -14.159 1.00 91.75 179 ARG A CA 1
ATOM 1365 C C . ARG A 1 179 ? 13.916 8.798 -13.928 1.00 91.75 179 ARG A C 1
ATOM 1367 O O . ARG A 1 179 ? 15.036 8.557 -13.478 1.00 91.75 179 ARG A O 1
ATOM 1374 N N . PHE A 1 180 ? 13.023 7.874 -14.258 1.00 92.44 180 PHE A N 1
ATOM 1375 C CA . PHE A 1 180 ? 13.253 6.445 -14.116 1.00 92.44 180 PHE A CA 1
ATOM 1376 C C . PHE A 1 180 ? 12.780 5.706 -15.360 1.00 92.44 180 PHE A C 1
ATOM 1378 O O . PHE A 1 180 ? 11.760 6.057 -15.958 1.00 92.44 180 PHE A O 1
ATOM 1385 N N . VAL A 1 181 ? 13.522 4.677 -15.741 1.00 92.56 181 VAL A N 1
ATOM 1386 C CA . VAL A 1 181 ? 13.152 3.733 -16.791 1.00 92.56 181 VAL A CA 1
ATOM 1387 C C . VAL A 1 181 ? 12.473 2.539 -16.143 1.00 92.56 181 VAL A C 1
ATOM 1389 O O . VAL A 1 181 ? 12.978 1.992 -15.168 1.00 92.56 181 VAL A O 1
ATOM 1392 N N . VAL A 1 182 ? 11.331 2.144 -16.696 1.00 94.38 182 VAL A N 1
ATOM 1393 C CA . VAL A 1 182 ? 10.616 0.926 -16.317 1.00 94.38 182 VAL A CA 1
ATOM 1394 C C . VAL A 1 182 ? 11.085 -0.188 -17.236 1.00 94.38 182 VAL A C 1
ATOM 1396 O O . VAL A 1 182 ? 11.017 -0.048 -18.462 1.00 94.38 182 VAL A O 1
ATOM 1399 N N . THR A 1 183 ? 11.558 -1.287 -16.659 1.00 92.88 183 THR A N 1
ATOM 1400 C CA . THR A 1 183 ? 12.108 -2.416 -17.413 1.00 92.88 183 THR A CA 1
ATOM 1401 C C . THR A 1 183 ? 11.486 -3.738 -16.986 1.00 92.88 183 THR A C 1
ATOM 1403 O O . THR A 1 183 ? 11.121 -3.917 -15.823 1.00 92.88 183 THR A O 1
ATOM 1406 N N . LEU A 1 184 ? 11.384 -4.666 -17.936 1.00 93.00 184 LEU A N 1
ATOM 1407 C CA . LEU A 1 184 ? 11.082 -6.073 -17.685 1.00 93.00 184 LEU A CA 1
ATOM 1408 C C . LEU A 1 184 ? 12.349 -6.920 -17.800 1.00 93.00 184 LEU A C 1
ATOM 1410 O O . LEU A 1 184 ? 13.240 -6.555 -18.567 1.00 93.00 184 LEU A O 1
ATOM 1414 N N . PRO A 1 185 ? 12.427 -8.063 -17.105 1.00 89.56 185 PRO A N 1
ATOM 1415 C CA . PRO A 1 185 ? 13.475 -9.038 -17.357 1.00 89.56 185 PRO A CA 1
ATOM 1416 C C . PRO A 1 185 ? 13.474 -9.505 -18.819 1.00 89.56 185 PRO A C 1
ATOM 1418 O O . PRO A 1 185 ? 12.427 -9.851 -19.365 1.00 89.56 185 PRO A O 1
ATOM 1421 N N . ASP A 1 186 ? 14.649 -9.579 -19.440 1.00 86.62 186 ASP A N 1
ATOM 1422 C CA . ASP A 1 186 ? 14.858 -10.228 -20.738 1.00 86.62 186 ASP A CA 1
ATOM 1423 C C . ASP A 1 186 ? 14.877 -11.754 -20.556 1.00 86.62 186 ASP A C 1
ATOM 1425 O O . ASP A 1 186 ? 15.923 -12.405 -20.516 1.00 86.62 186 ASP A O 1
ATOM 1429 N N . ALA A 1 187 ? 13.695 -12.318 -20.322 1.00 82.19 187 ALA A N 1
ATOM 1430 C CA . ALA A 1 187 ? 13.485 -13.739 -20.086 1.00 82.19 187 ALA A CA 1
ATOM 1431 C C . ALA A 1 187 ? 12.204 -14.219 -20.780 1.00 82.19 187 ALA A C 1
ATOM 1433 O O . ALA A 1 187 ? 11.321 -13.438 -21.123 1.00 82.19 187 ALA A O 1
ATOM 1434 N N . GLU A 1 188 ? 12.065 -15.527 -20.987 1.00 78.94 188 GLU A N 1
ATOM 1435 C CA . GLU A 1 188 ? 10.812 -16.085 -21.503 1.00 78.94 188 GLU A CA 1
ATOM 1436 C C . GLU A 1 188 ? 9.693 -16.015 -20.446 1.00 78.94 188 GLU A C 1
ATOM 1438 O O . GLU A 1 188 ? 9.948 -15.988 -19.241 1.00 78.94 188 GLU A O 1
ATOM 1443 N N . GLY A 1 189 ? 8.435 -15.993 -20.898 1.00 80.75 189 GLY A N 1
ATOM 1444 C CA . GLY A 1 189 ? 7.263 -16.076 -20.017 1.00 80.75 189 GLY A CA 1
ATOM 1445 C C . GLY A 1 189 ? 6.897 -14.792 -19.267 1.00 80.75 189 GLY A C 1
ATOM 1446 O O . GLY A 1 189 ? 6.068 -14.858 -18.360 1.00 80.75 189 GLY A O 1
ATOM 1447 N N . GLN A 1 190 ? 7.478 -13.645 -19.635 1.00 84.62 190 GLN A N 1
ATOM 1448 C CA . GLN A 1 190 ? 7.050 -12.356 -19.088 1.00 84.62 190 GLN A CA 1
ATOM 1449 C C . GLN A 1 190 ? 5.630 -12.019 -19.543 1.00 84.62 190 GLN A C 1
ATOM 1451 O O . GLN A 1 190 ? 5.201 -12.400 -20.638 1.00 84.62 190 GLN A O 1
ATOM 1456 N N . ARG A 1 191 ? 4.917 -11.271 -18.702 1.00 89.12 191 ARG A N 1
ATOM 1457 C CA . ARG A 1 191 ? 3.660 -10.629 -19.096 1.00 89.12 191 ARG A CA 1
ATOM 1458 C C . ARG A 1 191 ? 3.897 -9.626 -20.218 1.00 89.12 191 ARG A C 1
ATOM 1460 O O . ARG A 1 191 ? 5.008 -9.128 -20.405 1.00 89.12 191 ARG A O 1
ATOM 1467 N N . ASP A 1 192 ? 2.826 -9.318 -20.940 1.00 93.00 192 ASP A N 1
ATOM 1468 C CA . ASP A 1 192 ? 2.861 -8.275 -21.953 1.00 93.00 192 ASP A CA 1
ATOM 1469 C C . ASP A 1 192 ? 3.234 -6.918 -21.328 1.00 93.00 192 ASP A C 1
ATOM 1471 O O . ASP A 1 192 ? 2.809 -6.576 -20.221 1.00 93.00 192 ASP A O 1
ATOM 1475 N N . ALA A 1 193 ? 4.050 -6.141 -22.041 1.00 93.62 193 ALA A N 1
ATOM 1476 C CA . ALA A 1 193 ? 4.545 -4.860 -21.555 1.00 93.62 193 ALA A CA 1
ATOM 1477 C C . ALA A 1 193 ? 3.412 -3.862 -21.279 1.00 93.62 193 ALA A C 1
ATOM 1479 O O . ALA A 1 193 ? 3.470 -3.150 -20.279 1.00 93.62 193 ALA A O 1
ATOM 1480 N N . ALA A 1 194 ? 2.380 -3.815 -22.129 1.00 94.25 194 ALA A N 1
ATOM 1481 C CA . ALA A 1 194 ? 1.252 -2.915 -21.926 1.00 94.25 194 ALA A CA 1
ATOM 1482 C C . ALA A 1 194 ? 0.447 -3.321 -20.686 1.00 94.25 194 ALA A C 1
ATOM 1484 O O . ALA A 1 194 ? 0.114 -2.457 -19.884 1.00 94.25 194 ALA A O 1
ATOM 1485 N N . GLU A 1 195 ? 0.235 -4.622 -20.464 1.00 95.19 195 GLU A N 1
ATOM 1486 C CA . GLU A 1 195 ? -0.443 -5.120 -19.259 1.00 95.19 195 GLU A CA 1
ATOM 1487 C C . GLU A 1 195 ? 0.311 -4.752 -17.972 1.00 95.19 195 GLU A C 1
ATOM 1489 O O . GLU A 1 195 ? -0.306 -4.383 -16.974 1.00 95.19 195 GLU A O 1
ATOM 1494 N N . VAL A 1 196 ? 1.647 -4.821 -17.978 1.00 95.62 196 VAL A N 1
ATOM 1495 C CA . VAL A 1 196 ? 2.464 -4.421 -16.819 1.00 95.62 196 VAL A CA 1
ATOM 1496 C C . VAL A 1 196 ? 2.374 -2.918 -16.561 1.00 95.62 196 VAL A C 1
ATOM 1498 O O . VAL A 1 196 ? 2.285 -2.495 -15.407 1.00 95.62 196 VAL A O 1
ATOM 1501 N N . LEU A 1 197 ? 2.389 -2.104 -17.617 1.00 95.88 197 LEU A N 1
ATOM 1502 C CA . LEU A 1 197 ? 2.241 -0.657 -17.490 1.00 95.88 197 LEU A CA 1
ATOM 1503 C C . LEU A 1 197 ? 0.849 -0.264 -16.998 1.00 95.88 197 LEU A C 1
ATOM 1505 O O . LEU A 1 197 ? 0.754 0.562 -16.094 1.00 95.88 197 LEU A O 1
ATOM 1509 N N . ASP A 1 198 ? -0.204 -0.873 -17.541 1.00 95.88 198 ASP A N 1
ATOM 1510 C CA . ASP A 1 198 ? -1.581 -0.642 -17.102 1.00 95.88 198 ASP A CA 1
ATOM 1511 C C . ASP A 1 198 ? -1.743 -1.015 -15.625 1.00 95.88 198 ASP A C 1
ATOM 1513 O O . ASP A 1 198 ? -2.298 -0.235 -14.857 1.00 95.88 198 ASP A O 1
ATOM 1517 N N . TYR A 1 199 ? -1.161 -2.141 -15.199 1.00 95.56 199 TYR A N 1
ATOM 1518 C CA . TYR A 1 199 ? -1.152 -2.563 -13.799 1.00 95.56 199 TYR A CA 1
ATOM 1519 C C . TYR A 1 199 ? -0.431 -1.556 -12.888 1.00 95.56 199 TYR A C 1
ATOM 1521 O O . TYR A 1 199 ? -0.927 -1.212 -11.816 1.00 95.56 199 TYR A O 1
ATOM 1529 N N . LEU A 1 200 ? 0.732 -1.041 -13.307 1.00 95.12 200 LEU A N 1
ATOM 1530 C CA . LEU A 1 200 ? 1.423 0.022 -12.571 1.00 95.12 200 LEU A CA 1
ATOM 1531 C C . LEU A 1 200 ? 0.533 1.262 -12.452 1.00 95.12 200 LEU A C 1
ATOM 1533 O O . LEU A 1 200 ? 0.339 1.762 -11.348 1.00 95.12 200 LEU A O 1
ATOM 1537 N N . VAL A 1 201 ? -0.032 1.745 -13.558 1.00 95.69 201 VAL A N 1
ATOM 1538 C CA . VAL A 1 201 ? -0.877 2.949 -13.583 1.00 95.69 201 VAL A CA 1
ATOM 1539 C C . VAL A 1 201 ? -2.125 2.774 -12.715 1.00 95.69 201 VAL A C 1
ATOM 1541 O O . VAL A 1 201 ? -2.452 3.680 -11.952 1.00 95.69 201 VAL A O 1
ATOM 1544 N N . GLU A 1 202 ? -2.795 1.625 -12.794 1.00 94.75 202 GLU A N 1
ATOM 1545 C CA . GLU A 1 202 ? -4.017 1.320 -12.043 1.00 94.75 202 GLU A CA 1
ATOM 1546 C C . GLU A 1 202 ? -3.803 1.439 -10.532 1.00 94.75 202 GLU A C 1
ATOM 1548 O O . GLU A 1 202 ? -4.588 2.096 -9.849 1.00 94.75 202 GLU A O 1
ATOM 1553 N N . TYR A 1 203 ? -2.724 0.848 -10.016 1.00 94.75 203 TYR A N 1
ATOM 1554 C CA . TYR A 1 203 ? -2.508 0.748 -8.573 1.00 94.75 203 TYR A CA 1
ATOM 1555 C C . TYR A 1 203 ? -1.654 1.864 -7.969 1.00 94.75 203 TYR A C 1
ATOM 1557 O O . TYR A 1 203 ? -1.686 2.063 -6.757 1.00 94.75 203 TYR A O 1
ATOM 1565 N N . THR A 1 204 ? -0.891 2.594 -8.784 1.00 93.19 204 THR A N 1
ATOM 1566 C CA . THR A 1 204 ? 0.006 3.659 -8.295 1.00 93.19 204 THR A CA 1
ATOM 1567 C C . THR A 1 204 ? -0.408 5.054 -8.754 1.00 93.19 204 THR A C 1
ATOM 1569 O O . THR A 1 204 ? 0.064 6.050 -8.208 1.00 93.19 204 THR A O 1
ATOM 1572 N N . GLY A 1 205 ? -1.234 5.156 -9.802 1.00 93.12 205 GLY A N 1
ATOM 1573 C CA . GLY A 1 205 ? -1.530 6.421 -10.475 1.00 93.12 205 GLY A CA 1
ATOM 1574 C C . GLY A 1 205 ? -0.319 7.071 -11.160 1.00 93.12 205 GLY A C 1
ATOM 1575 O O . GLY A 1 205 ? -0.407 8.232 -11.570 1.00 93.12 205 GLY A O 1
ATOM 1576 N N . LEU A 1 206 ? 0.820 6.376 -11.275 1.00 91.75 206 LEU A N 1
ATOM 1577 C CA 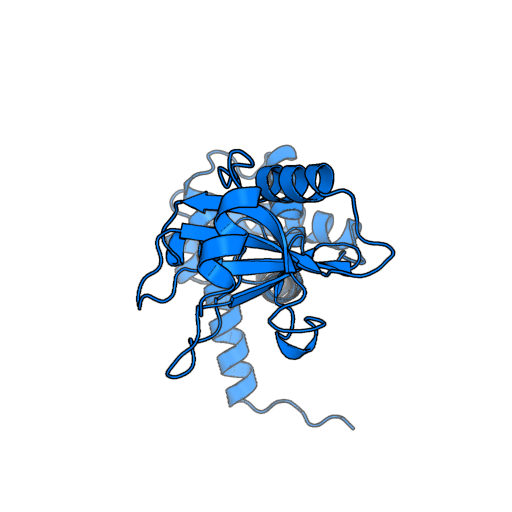. LEU A 1 206 ? 2.040 6.939 -11.853 1.00 91.75 206 LEU A CA 1
ATOM 1578 C C . LEU A 1 206 ? 1.851 7.231 -13.355 1.00 91.75 206 LEU A C 1
ATOM 1580 O O . LEU A 1 206 ? 1.368 6.377 -14.096 1.00 91.75 206 LEU A O 1
ATOM 1584 N N . PRO A 1 207 ? 2.277 8.406 -13.854 1.00 91.25 207 PRO A N 1
ATOM 1585 C CA . PRO A 1 207 ? 2.118 8.793 -15.251 1.00 91.25 207 PRO A CA 1
ATOM 1586 C C . PRO A 1 207 ? 3.224 8.176 -16.121 1.00 91.25 207 PRO A C 1
ATOM 1588 O O . PRO A 1 207 ? 4.158 8.867 -16.541 1.00 91.25 207 PRO A O 1
ATOM 1591 N N . VAL A 1 208 ? 3.141 6.871 -16.382 1.00 91.62 208 VAL A N 1
ATOM 1592 C CA . VAL A 1 208 ? 4.140 6.170 -17.200 1.00 91.62 208 VAL A CA 1
ATOM 1593 C C . VAL A 1 208 ? 3.977 6.522 -18.680 1.00 91.62 208 VAL A C 1
ATOM 1595 O O . VAL A 1 208 ? 2.872 6.560 -19.220 1.00 91.62 208 VAL A O 1
ATOM 1598 N N . ARG A 1 209 ? 5.096 6.795 -19.353 1.00 92.06 209 ARG A N 1
ATOM 1599 C CA . ARG A 1 209 ? 5.167 7.142 -20.776 1.00 92.06 209 ARG A CA 1
ATOM 1600 C C . ARG A 1 209 ? 5.919 6.065 -21.549 1.00 92.06 209 ARG A C 1
ATOM 1602 O O . ARG A 1 209 ? 6.924 5.543 -21.077 1.00 92.06 209 ARG A O 1
ATOM 1609 N N . THR A 1 210 ? 5.464 5.777 -22.765 1.00 90.88 210 THR A N 1
ATOM 1610 C CA . THR A 1 210 ? 6.080 4.786 -23.669 1.00 90.88 210 THR A CA 1
ATOM 1611 C C . THR A 1 210 ? 6.791 5.428 -24.862 1.00 90.88 210 THR A C 1
ATOM 1613 O O . THR A 1 210 ? 7.635 4.811 -25.513 1.00 90.88 210 THR A O 1
ATOM 1616 N N . GLU A 1 211 ? 6.501 6.699 -25.150 1.00 85.38 211 GLU A N 1
ATOM 1617 C CA . GLU A 1 211 ? 7.112 7.417 -26.265 1.00 85.38 211 GLU A CA 1
ATOM 1618 C C . GLU A 1 211 ? 8.629 7.541 -26.086 1.00 85.38 211 GLU A C 1
ATOM 1620 O O . GLU A 1 211 ? 9.127 7.999 -25.056 1.00 85.38 211 GLU A O 1
ATOM 1625 N N . GLY A 1 212 ? 9.384 7.153 -27.116 1.00 75.31 212 GLY A N 1
ATOM 1626 C CA . GLY A 1 212 ? 10.838 7.303 -27.130 1.00 75.31 212 GLY A CA 1
ATOM 1627 C C . GLY A 1 212 ? 11.599 6.346 -26.209 1.00 75.31 212 GLY A C 1
ATOM 1628 O O . GLY A 1 212 ? 12.810 6.517 -26.076 1.00 75.31 212 GLY A O 1
ATOM 1629 N N . VAL A 1 213 ? 10.939 5.333 -25.631 1.00 78.31 213 VAL A N 1
ATOM 1630 C CA . VAL A 1 213 ? 11.570 4.287 -24.804 1.00 78.31 213 VAL A CA 1
ATOM 1631 C C . VAL A 1 213 ? 12.794 3.678 -25.498 1.00 78.31 213 VAL A C 1
ATOM 1633 O O . VAL A 1 213 ? 13.854 3.595 -24.880 1.00 78.31 213 VAL A O 1
ATOM 1636 N N . GLU A 1 214 ? 12.708 3.407 -26.806 1.00 64.88 214 GLU A N 1
ATOM 1637 C CA . GLU A 1 214 ? 13.809 2.855 -27.615 1.00 64.88 214 GLU A CA 1
ATOM 1638 C C . GLU A 1 214 ? 15.078 3.729 -27.635 1.00 64.88 214 GLU A C 1
ATOM 1640 O O . GLU A 1 214 ? 16.184 3.218 -27.786 1.00 64.88 214 GLU A O 1
ATOM 1645 N N . ARG A 1 215 ? 14.953 5.053 -27.449 1.00 58.56 215 ARG A N 1
ATOM 1646 C CA . ARG A 1 215 ? 16.103 5.980 -27.411 1.00 58.56 215 ARG A CA 1
ATOM 1647 C C . ARG A 1 215 ? 16.811 5.997 -26.058 1.00 58.56 215 ARG A C 1
ATOM 1649 O O . ARG A 1 215 ? 17.941 6.468 -25.969 1.00 58.56 215 ARG A O 1
ATOM 1656 N N . THR A 1 216 ? 16.155 5.501 -25.014 1.00 56.97 216 THR A N 1
ATOM 1657 C CA . THR A 1 216 ? 16.686 5.478 -23.644 1.00 56.97 216 THR A CA 1
ATOM 1658 C C . THR A 1 216 ? 17.762 4.400 -23.487 1.00 56.97 216 THR A C 1
ATOM 1660 O O . THR A 1 216 ? 18.714 4.582 -22.732 1.00 56.97 216 THR A O 1
ATOM 1663 N N . PHE A 1 217 ? 17.679 3.333 -24.292 1.00 49.78 217 PHE A N 1
ATOM 1664 C CA . PHE A 1 217 ? 18.663 2.248 -24.338 1.00 49.78 217 PHE A CA 1
ATOM 1665 C C . PHE A 1 217 ? 20.068 2.740 -24.723 1.00 49.78 217 PHE A C 1
ATOM 1667 O O . PHE A 1 217 ? 21.060 2.266 -24.176 1.00 49.78 217 PHE A O 1
ATOM 1674 N N . THR A 1 218 ? 20.172 3.743 -25.604 1.00 46.75 218 THR A N 1
ATOM 1675 C CA . THR A 1 218 ? 21.470 4.294 -26.032 1.00 46.75 218 THR A CA 1
ATOM 1676 C C . THR A 1 218 ? 22.189 5.049 -24.912 1.00 46.75 218 THR A C 1
ATOM 1678 O O . THR A 1 218 ? 23.408 5.049 -24.892 1.00 46.75 218 THR A O 1
ATOM 1681 N N . MET A 1 219 ? 21.470 5.651 -23.957 1.00 49.00 219 MET A N 1
ATOM 1682 C CA . MET A 1 219 ? 22.109 6.389 -22.856 1.00 49.00 219 MET A CA 1
ATOM 1683 C C . MET A 1 219 ? 22.499 5.504 -21.669 1.00 49.00 219 MET A C 1
ATOM 1685 O O . MET A 1 219 ? 23.444 5.837 -20.965 1.00 49.00 219 MET A O 1
ATOM 1689 N N . LEU A 1 220 ? 21.794 4.389 -21.451 1.00 49.19 220 LEU A N 1
ATOM 1690 C CA . LEU A 1 220 ? 22.136 3.419 -20.402 1.00 49.19 220 LEU A CA 1
ATOM 1691 C C . LEU A 1 220 ? 23.246 2.446 -20.834 1.00 49.19 220 LEU A C 1
ATOM 1693 O O . LEU A 1 220 ? 23.965 1.948 -19.981 1.00 49.19 220 LEU A O 1
ATOM 1697 N N . SER A 1 221 ? 23.407 2.198 -22.140 1.00 42.41 221 SER A N 1
ATOM 1698 C CA . SER A 1 221 ? 24.456 1.310 -22.682 1.00 42.41 221 SER A CA 1
ATOM 1699 C C . SER A 1 221 ? 25.848 1.956 -22.762 1.00 42.41 221 SER A C 1
ATOM 1701 O O . SER A 1 221 ? 26.825 1.254 -23.008 1.00 42.41 221 SER A O 1
ATOM 1703 N N . ASP A 1 222 ? 25.932 3.279 -22.589 1.00 38.59 222 ASP A N 1
ATOM 1704 C CA . ASP A 1 222 ? 27.186 4.047 -22.557 1.00 38.59 222 ASP A CA 1
ATOM 1705 C C . ASP A 1 222 ? 27.705 4.269 -21.111 1.00 38.59 222 ASP A C 1
ATOM 1707 O O . ASP A 1 222 ? 28.652 5.037 -20.913 1.00 38.59 222 ASP A O 1
ATOM 1711 N N . LEU A 1 223 ? 27.083 3.619 -20.112 1.00 43.34 223 LEU A N 1
ATOM 1712 C CA . LEU A 1 223 ? 27.460 3.644 -18.690 1.00 43.34 223 LEU A CA 1
ATOM 1713 C C . LEU A 1 223 ? 28.229 2.381 -18.279 1.00 43.34 223 LEU A C 1
ATOM 1715 O O . LEU A 1 223 ? 27.786 1.266 -18.633 1.00 43.34 223 LEU A O 1
#

Secondary structure (DSSP, 8-state):
-PPPPPHHHHHHHHHHHHHHHHHHHHHHTT-S-TT-HHHHHHHHHHHHHTSS-SS-HHHHHHHHHHHHHHT---HHHHHHTTT--HHHHHHHHHHHHHHHHHTPSPPPPSEEE--GGGSS-TT-EEEEEEE-S-HHHHHHHHT--PPPPPTTPPPEEEEEETTS-EEEEEE-SSSS-S-EEEEEESSTTPPPHHHHHHHHHHHH----B-TTHHHHHHHHTT-

Sequence (223 aa):
MNPEPSLQESFDELEWQETLLAEFCAAMGEVADLDDAELVSRAATDLIDRISHWATVDDFHPAFTRAVTSATVPAAALTAADGHDEVSILAFLRQLLAELERRRPWPEPVFAEADPDDWPSPGSGVPIGWLELSMALVEHAVKASFDEPGREGAPVLVLRLRGGQLVALIGETTPRPARFVVTLPDAEGQRDAAEVLDYLVEYTGLPVRTEGVERTFTMLSDL

Foldseek 3Di:
DDDDDDPVVVVVLVVQLLVLLQVVLLVLLVPDALVDPVVLVVVLVCQLQVFQHLDHVVSNLVSLVVCLVVVHRDPSNCVSNPPDDSVSSSVSSVSNNVNNVVCPPRFHHQKDWDDPVVQPDPLQWDFLWKAFAKQVLVCSLRSHHWDDAPPFAFTKTWIQGGVGFIWIWTFPRDPIGRMTTITGGNDPPHDDSVVVVVSSCVRRVTPIGRPCSVVVSVVVVVD